Protein AF-A0A1L5YNG0-F1 (afdb_monomer_lite)

Sequence (359 aa):
FFWGGWVAGANRPGEIYSYTHNWPYDPDAGNLPTYATYIWSFLSILVLFAGTMLVLYVYGEMKSLPGEPFNGRDWSLTTVDLENKGDAYVRPTQRATYKFFAFAVILFLVQVLAGILGAEDFVGGGPGETILGAFGLVIPFSVVRSYHAIVQIYWFFMAWVGYTLFFLPRISKVPNGQRFLINLLFALCVLVGAGALFGIYAGHTGMLSDEMSYWFGSQGWEFLELGRFWHILMLSSFCLWVYIIFRAVKPWITSQNLWSVPAWLFYGSGIMVLFLFFGMFMTPSQNFAISDYWRWMNIHMWVEVTFEVFTTCIVGYMLVQMGLVNRAMAERVIFLAVMMFLVTALIGISHNFYWIAKP

Foldseek 3Di:
DVVVVCQLLDDDVPDPAGLQQLPDDDVVSVRDHDPCNVVCVVVVVVVVVVVVVVVVVVVVVVVVDDDDFWPPPVAFPDPVVCVVVPVPPQDLQLVLLVVLLVVLVVLVVLLVLLVVQLVQVVVVHDPSQVVCVVVVHDADSQLSQQSNQQSVVLSVVSVVLSVLRNCLVVQAPQDPCLSVLSVVLVVLSVVLNVQANVQQRCLVVVVDDPVCSQARHAPPDGNRGGRPVSLVSVLVSLVSSLVSLCVSCVVNDDPVCCLPLSNLLSVLSVVLSVQSCLQVVADPPDDQLSNLLSVLSNPLCNPQLRCQLNVLSVVLVVCVVSSGGDPVSSSVVSVVSNVVSVVCSVVVSCVSNSRSSDD

pLDDT: mean 87.68, std 10.64, range [48.03, 98.12]

Structure (mmCIF, N/CA/C/O backbone):
data_AF-A0A1L5YNG0-F1
#
_entry.id   AF-A0A1L5YNG0-F1
#
loop_
_atom_site.group_PDB
_atom_site.id
_atom_site.type_symbol
_atom_site.label_atom_id
_atom_site.label_alt_id
_atom_site.label_comp_id
_atom_site.label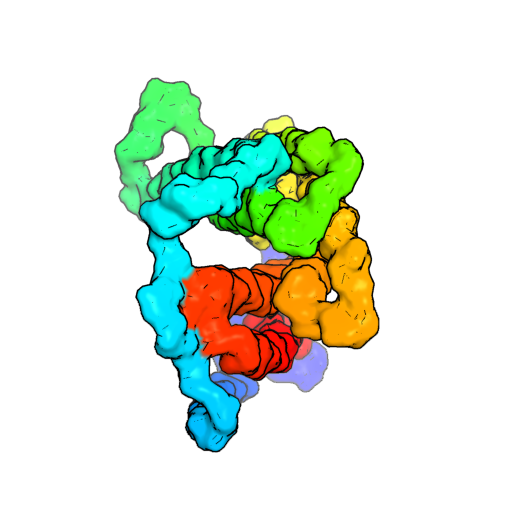_asym_id
_atom_site.label_entity_id
_atom_site.label_seq_id
_atom_site.pdbx_PDB_ins_code
_atom_site.Cartn_x
_atom_site.Cartn_y
_atom_site.Cartn_z
_atom_site.occupancy
_atom_site.B_iso_or_equiv
_atom_site.auth_seq_id
_atom_site.auth_comp_id
_atom_site.auth_asym_id
_atom_site.auth_atom_id
_atom_site.pdbx_PDB_model_num
ATOM 1 N N . PHE A 1 1 ? 13.609 4.604 -21.917 1.00 90.94 1 PHE A N 1
ATOM 2 C CA . PHE A 1 1 ? 14.453 3.390 -21.866 1.00 90.94 1 PHE A CA 1
ATOM 3 C C . PHE A 1 1 ? 15.948 3.685 -21.919 1.00 90.94 1 PHE A C 1
ATOM 5 O O . PHE A 1 1 ? 16.602 3.379 -20.936 1.00 90.94 1 PHE A O 1
ATOM 12 N N . PHE A 1 2 ? 16.485 4.330 -22.966 1.00 96.06 2 PHE A N 1
ATOM 13 C CA . PHE A 1 2 ? 17.928 4.641 -23.067 1.00 96.06 2 PHE A CA 1
ATOM 14 C C . PHE A 1 2 ? 18.525 5.279 -21.799 1.00 96.06 2 PHE A C 1
ATOM 16 O O . PHE A 1 2 ? 19.513 4.786 -21.268 1.00 96.06 2 PHE A O 1
ATOM 23 N N . TRP A 1 3 ? 17.873 6.318 -21.264 1.00 93.81 3 TRP A N 1
ATOM 24 C CA . TRP A 1 3 ? 18.300 6.971 -20.023 1.00 93.81 3 TRP A CA 1
ATOM 25 C C . TRP A 1 3 ? 18.426 5.999 -18.839 1.00 93.81 3 TRP A C 1
ATOM 27 O O . TRP A 1 3 ? 19.400 6.077 -18.104 1.00 93.81 3 TRP A O 1
ATOM 37 N N . GLY A 1 4 ? 17.498 5.048 -18.685 1.00 93.44 4 GLY A N 1
ATOM 38 C CA . GLY A 1 4 ? 17.558 4.050 -17.612 1.00 93.44 4 GLY A CA 1
ATOM 39 C C . GLY A 1 4 ? 18.761 3.113 -17.750 1.00 93.44 4 GLY A C 1
ATOM 40 O O . GLY A 1 4 ? 19.440 2.853 -16.764 1.00 93.44 4 GLY A O 1
ATOM 41 N N . GLY A 1 5 ? 19.077 2.684 -18.978 1.00 94.69 5 GLY A N 1
ATOM 42 C CA . GLY A 1 5 ? 20.288 1.902 -19.254 1.00 94.69 5 GLY A CA 1
ATOM 43 C C . GLY A 1 5 ? 21.571 2.688 -18.966 1.00 94.69 5 GLY A C 1
ATOM 44 O O . GLY A 1 5 ? 22.496 2.161 -18.359 1.00 94.69 5 GLY A O 1
ATOM 45 N N . TRP A 1 6 ? 21.602 3.978 -19.317 1.00 95.81 6 TRP A N 1
ATOM 46 C CA . TRP A 1 6 ? 22.726 4.855 -18.982 1.00 95.81 6 TRP A CA 1
ATOM 47 C C . TRP A 1 6 ? 22.909 5.014 -17.465 1.00 95.81 6 TRP A C 1
ATOM 49 O O . TRP A 1 6 ? 24.018 4.827 -16.976 1.00 95.81 6 TRP A O 1
ATOM 59 N N . VAL A 1 7 ? 21.840 5.300 -16.708 1.00 95.69 7 VAL A N 1
ATOM 60 C CA . VAL A 1 7 ? 21.901 5.417 -15.235 1.00 95.69 7 VAL A CA 1
ATOM 61 C C . VAL A 1 7 ? 22.408 4.114 -14.604 1.00 95.69 7 VAL A C 1
ATOM 63 O O . VAL A 1 7 ? 23.185 4.154 -13.652 1.00 95.69 7 VAL A O 1
ATOM 66 N N . ALA A 1 8 ? 22.006 2.966 -15.151 1.00 95.69 8 ALA A N 1
ATOM 67 C CA . ALA A 1 8 ? 22.386 1.653 -14.644 1.00 95.69 8 ALA A CA 1
ATOM 68 C C . ALA A 1 8 ? 23.861 1.274 -14.873 1.00 95.69 8 ALA A C 1
ATOM 70 O O . ALA A 1 8 ? 24.396 0.483 -14.097 1.00 95.69 8 ALA A O 1
ATOM 71 N N . GLY A 1 9 ? 24.512 1.821 -15.907 1.00 94.69 9 GLY A N 1
ATOM 72 C CA . GLY A 1 9 ? 25.907 1.507 -16.261 1.00 94.69 9 GLY A CA 1
ATOM 73 C C . GLY A 1 9 ? 26.915 2.639 -16.028 1.00 94.69 9 GLY A C 1
ATOM 74 O O . GLY A 1 9 ? 28.117 2.398 -15.996 1.00 94.69 9 GLY A O 1
ATOM 75 N N . ALA A 1 10 ? 26.469 3.887 -15.866 1.00 95.69 10 ALA A N 1
ATOM 76 C CA . ALA A 1 10 ? 27.364 5.022 -15.654 1.00 95.69 10 ALA A CA 1
ATOM 77 C C . ALA A 1 10 ? 27.768 5.150 -14.181 1.00 95.69 10 ALA A C 1
ATOM 79 O O . ALA A 1 10 ? 26.904 5.288 -13.310 1.00 95.69 10 ALA A O 1
ATOM 80 N N . ASN A 1 11 ? 29.077 5.178 -13.915 1.00 95.81 11 ASN A N 1
ATOM 81 C CA . ASN A 1 11 ? 29.615 5.403 -12.574 1.00 95.81 11 ASN A CA 1
ATOM 82 C C . ASN A 1 11 ? 29.165 6.745 -11.994 1.00 95.81 11 ASN A C 1
ATOM 84 O O . ASN A 1 11 ? 29.129 7.769 -12.689 1.00 95.81 11 ASN A O 1
ATOM 88 N N . ARG A 1 12 ? 28.870 6.751 -10.690 1.00 95.38 12 ARG A N 1
ATOM 89 C CA . ARG A 1 12 ? 28.678 8.004 -9.955 1.00 95.38 12 ARG A CA 1
ATOM 90 C C . ARG A 1 12 ? 29.987 8.807 -9.959 1.00 95.38 12 ARG A C 1
ATOM 92 O O . ARG A 1 12 ? 31.068 8.218 -9.907 1.00 95.38 12 ARG A O 1
ATOM 99 N N . PRO A 1 13 ? 29.928 10.150 -9.996 1.00 96.19 13 PRO A N 1
ATOM 100 C CA . PRO A 1 13 ? 31.132 10.972 -9.946 1.00 96.19 13 PRO A CA 1
ATOM 101 C C . PRO A 1 13 ? 31.959 10.679 -8.686 1.00 96.19 13 PRO A C 1
ATOM 103 O O . PRO A 1 13 ? 31.471 10.860 -7.576 1.00 96.19 13 PRO A O 1
ATOM 106 N N . GLY A 1 14 ? 33.209 10.246 -8.870 1.00 94.69 14 GLY A N 1
ATOM 107 C CA . GLY A 1 14 ? 34.128 9.915 -7.773 1.00 94.69 14 GLY A CA 1
ATOM 108 C C . GLY A 1 14 ? 34.010 8.490 -7.222 1.00 94.69 14 GLY A C 1
ATOM 109 O O . GLY A 1 14 ? 34.800 8.127 -6.358 1.00 94.69 14 GLY A O 1
ATOM 110 N N . GLU A 1 15 ? 33.088 7.679 -7.739 1.00 94.25 15 GLU A N 1
ATOM 111 C CA . GLU A 1 15 ? 32.847 6.312 -7.276 1.00 94.25 15 GLU A CA 1
ATOM 112 C C . GLU A 1 15 ? 33.199 5.273 -8.345 1.00 94.25 15 GLU A C 1
ATOM 114 O O . GLU A 1 15 ? 33.297 5.565 -9.539 1.00 94.25 15 GLU A O 1
ATOM 119 N N . ILE A 1 16 ? 33.351 4.024 -7.906 1.00 93.81 16 ILE A N 1
ATOM 120 C CA . ILE A 1 16 ? 33.646 2.866 -8.770 1.00 93.81 16 ILE A CA 1
ATOM 121 C C . ILE A 1 16 ? 32.404 2.019 -9.098 1.00 93.81 16 ILE A C 1
ATOM 123 O O . ILE A 1 16 ? 32.538 0.898 -9.581 1.00 93.81 16 ILE A O 1
ATOM 127 N N . TYR A 1 17 ? 31.210 2.525 -8.787 1.00 94.25 17 TYR A N 1
ATOM 128 C CA . TYR A 1 17 ? 29.931 1.855 -9.021 1.00 94.25 17 TYR A CA 1
ATOM 129 C C . TYR A 1 17 ? 28.920 2.802 -9.680 1.00 94.25 17 TYR A C 1
ATOM 131 O O . TYR A 1 17 ? 29.022 4.031 -9.563 1.00 94.25 17 TYR A O 1
ATOM 139 N N . SER A 1 18 ? 27.940 2.227 -10.380 1.00 96.12 18 SER A N 1
ATOM 140 C CA . SER A 1 18 ? 26.926 2.972 -11.126 1.00 96.12 18 SER A CA 1
ATOM 141 C C . SER A 1 18 ? 25.911 3.687 -10.230 1.00 96.12 18 SER A C 1
ATOM 143 O O . SER A 1 18 ? 25.827 3.434 -9.026 1.00 96.12 18 SER A O 1
ATOM 145 N N . TYR A 1 19 ? 25.088 4.577 -10.795 1.00 95.88 19 TYR A N 1
ATOM 146 C CA . TYR A 1 19 ? 24.037 5.246 -10.015 1.00 95.88 19 TYR A CA 1
ATOM 147 C C . TYR A 1 19 ? 23.103 4.253 -9.306 1.00 95.88 19 TYR A C 1
ATOM 149 O O . TYR A 1 19 ? 22.638 4.543 -8.207 1.00 95.88 19 TYR A O 1
ATOM 157 N N . THR A 1 20 ? 22.872 3.072 -9.871 1.00 95.62 20 THR A N 1
ATOM 158 C CA . THR A 1 20 ? 22.009 2.017 -9.311 1.00 95.62 20 THR A CA 1
ATOM 159 C C . THR A 1 20 ? 22.765 0.976 -8.479 1.00 95.62 20 THR A C 1
ATOM 161 O O . THR A 1 20 ? 22.222 -0.098 -8.232 1.00 95.62 20 THR A O 1
ATOM 164 N N . HIS A 1 21 ? 24.000 1.258 -8.049 1.00 95.25 21 HIS A N 1
ATOM 165 C CA . HIS A 1 21 ? 24.855 0.296 -7.338 1.00 95.25 21 HIS A CA 1
ATOM 166 C C . HIS A 1 21 ? 25.126 -0.980 -8.153 1.00 95.25 21 HIS A C 1
ATOM 168 O O . HIS A 1 21 ? 25.050 -2.089 -7.623 1.00 95.25 21 HIS A O 1
ATOM 174 N N . ASN A 1 22 ? 25.451 -0.812 -9.440 1.00 95.94 22 ASN A N 1
ATOM 175 C CA . ASN A 1 22 ? 25.740 -1.886 -10.400 1.00 95.94 22 ASN A CA 1
ATOM 176 C C . ASN A 1 22 ? 24.553 -2.831 -10.656 1.00 95.94 22 ASN A C 1
ATOM 178 O O . ASN A 1 22 ? 24.736 -4.024 -10.896 1.00 95.94 22 ASN A O 1
ATOM 182 N N . TRP A 1 23 ? 23.327 -2.310 -10.590 1.00 95.88 23 TRP A N 1
ATOM 183 C CA . TRP A 1 23 ? 22.118 -3.036 -10.980 1.00 95.88 23 TRP A CA 1
ATOM 184 C C . TRP A 1 23 ? 21.619 -2.567 -12.359 1.00 95.88 23 TRP A C 1
ATOM 186 O O . TRP A 1 23 ? 21.613 -1.358 -12.603 1.00 95.88 23 TRP A O 1
ATOM 196 N N . PRO A 1 24 ? 21.128 -3.452 -13.246 1.00 96.19 24 PRO A N 1
ATOM 197 C CA . PRO A 1 24 ? 20.980 -4.898 -13.079 1.00 96.19 24 PRO A CA 1
ATOM 198 C C . PRO A 1 24 ? 22.310 -5.636 -13.260 1.00 96.19 24 PRO A C 1
ATOM 200 O O . PRO A 1 24 ? 23.262 -5.069 -13.789 1.00 96.19 24 PRO A O 1
ATOM 203 N N . TYR A 1 25 ? 22.353 -6.900 -12.827 1.00 96.19 25 TYR A N 1
ATOM 204 C CA . TYR A 1 25 ? 23.496 -7.780 -13.072 1.00 96.19 25 TYR A CA 1
ATOM 205 C C . TYR A 1 25 ? 23.738 -7.925 -14.576 1.00 96.19 25 TYR A C 1
ATOM 207 O O . TYR A 1 25 ? 22.871 -8.423 -15.295 1.00 96.19 25 TYR A O 1
ATOM 215 N N . ASP A 1 26 ? 24.913 -7.489 -15.018 1.00 96.44 26 ASP A N 1
ATOM 216 C CA . ASP A 1 26 ? 25.344 -7.540 -16.412 1.00 96.44 26 ASP A CA 1
ATOM 217 C C . ASP A 1 26 ? 26.885 -7.502 -16.464 1.00 96.44 26 ASP A C 1
ATOM 219 O O . ASP A 1 26 ? 27.486 -6.426 -16.366 1.00 96.44 26 ASP A O 1
ATOM 223 N N . PRO A 1 27 ? 27.551 -8.665 -16.581 1.00 95.44 27 PRO A N 1
ATOM 224 C CA . PRO A 1 27 ? 29.006 -8.735 -16.671 1.00 95.44 27 PRO A CA 1
ATOM 225 C C . PRO A 1 27 ? 29.596 -7.972 -17.861 1.00 95.44 27 PRO A C 1
ATOM 227 O O . PRO A 1 27 ? 30.698 -7.439 -17.732 1.00 95.44 27 PRO A O 1
ATOM 230 N N . ASP A 1 28 ? 28.874 -7.880 -18.982 1.00 95.44 28 ASP A N 1
ATOM 231 C CA . ASP A 1 28 ? 29.353 -7.211 -20.196 1.00 95.44 28 ASP A CA 1
ATOM 232 C C . ASP A 1 28 ? 29.371 -5.685 -20.014 1.00 95.44 28 ASP A C 1
ATOM 234 O O . ASP A 1 28 ? 30.253 -4.999 -20.534 1.00 95.44 28 ASP A O 1
ATOM 238 N N . ALA A 1 29 ? 28.448 -5.154 -19.206 1.00 93.00 29 ALA A N 1
ATOM 239 C CA . ALA A 1 29 ? 28.439 -3.757 -18.770 1.00 93.00 29 ALA A CA 1
ATOM 240 C C . ALA A 1 29 ? 29.349 -3.477 -17.552 1.00 93.00 29 ALA A C 1
ATOM 242 O O . ALA A 1 29 ? 29.452 -2.331 -17.117 1.00 93.00 29 ALA A O 1
ATOM 243 N N . GLY A 1 30 ? 30.002 -4.500 -16.985 1.00 94.06 30 GLY A N 1
ATOM 244 C CA . GLY A 1 30 ? 30.802 -4.386 -15.758 1.00 94.06 30 GLY A CA 1
ATOM 245 C C . GLY A 1 30 ? 29.976 -4.329 -14.465 1.00 94.06 30 GLY A C 1
ATOM 246 O O . GLY A 1 30 ? 30.517 -4.052 -13.391 1.00 94.06 30 GLY A O 1
ATOM 247 N N . ASN A 1 31 ? 28.676 -4.618 -14.539 1.00 96.94 31 ASN A N 1
ATOM 248 C CA . ASN A 1 31 ? 27.766 -4.598 -13.404 1.00 96.94 31 ASN A CA 1
ATOM 249 C C . ASN A 1 31 ? 27.867 -5.890 -12.584 1.00 96.94 31 ASN A C 1
ATOM 251 O O . ASN A 1 31 ? 27.207 -6.897 -12.857 1.00 96.94 31 ASN A O 1
ATOM 255 N N . LEU A 1 32 ? 28.682 -5.832 -11.531 1.00 95.81 32 LEU A N 1
ATOM 256 C CA . LEU A 1 32 ? 28.816 -6.872 -10.510 1.00 95.81 32 LEU A CA 1
ATOM 257 C C . LEU A 1 32 ? 28.406 -6.337 -9.127 1.00 95.81 32 LEU A C 1
ATOM 259 O O . LEU A 1 32 ? 28.565 -5.137 -8.876 1.00 95.81 32 LEU A O 1
ATOM 263 N N . PRO A 1 33 ? 27.935 -7.203 -8.204 1.00 94.88 33 PRO A N 1
ATOM 264 C CA . PRO A 1 33 ? 27.569 -6.784 -6.854 1.00 94.88 33 PRO A CA 1
ATOM 265 C C . PRO A 1 33 ? 28.711 -6.042 -6.153 1.00 94.88 33 PRO A C 1
ATOM 267 O O . PRO A 1 33 ? 29.849 -6.516 -6.109 1.00 94.88 33 PRO A O 1
ATOM 270 N N . THR A 1 34 ? 28.396 -4.877 -5.588 1.00 94.19 34 THR A N 1
ATOM 271 C CA . THR A 1 34 ? 29.383 -4.044 -4.893 1.00 94.19 34 THR A CA 1
ATOM 272 C C . THR A 1 34 ? 29.839 -4.682 -3.577 1.00 94.19 34 THR A C 1
ATOM 274 O O . THR A 1 34 ? 29.140 -5.504 -2.979 1.00 94.19 34 THR A O 1
ATOM 277 N N . TYR A 1 35 ? 30.991 -4.248 -3.058 1.00 93.56 35 TYR A N 1
ATOM 278 C CA . TYR A 1 35 ? 31.471 -4.672 -1.738 1.00 93.56 35 TYR A CA 1
ATOM 279 C C . TYR A 1 35 ? 30.461 -4.371 -0.615 1.00 93.56 35 TYR A C 1
ATOM 281 O O . TYR A 1 35 ? 30.238 -5.202 0.267 1.00 93.56 35 TYR A O 1
ATOM 289 N N . ALA A 1 36 ? 29.798 -3.211 -0.682 1.00 93.12 36 ALA A N 1
ATOM 290 C CA . ALA A 1 36 ? 28.769 -2.818 0.276 1.00 93.12 36 ALA A CA 1
ATOM 291 C C . ALA A 1 36 ? 27.583 -3.797 0.274 1.00 93.12 36 ALA A C 1
ATOM 293 O O . ALA A 1 36 ? 27.092 -4.152 1.344 1.00 93.12 36 ALA A O 1
ATOM 294 N N . THR A 1 37 ? 27.168 -4.290 -0.899 1.00 93.38 37 THR A N 1
ATOM 295 C CA . THR A 1 37 ? 26.092 -5.285 -1.026 1.00 93.38 37 THR A CA 1
ATOM 296 C C . THR A 1 37 ? 26.405 -6.553 -0.228 1.00 93.38 37 THR A C 1
ATOM 298 O O . THR A 1 37 ? 25.549 -7.030 0.518 1.00 93.38 37 THR A O 1
ATOM 301 N N . TYR A 1 38 ? 27.634 -7.072 -0.314 1.00 94.44 38 TYR A N 1
ATOM 302 C CA . TYR A 1 38 ? 28.044 -8.257 0.448 1.00 94.44 38 TYR A CA 1
ATOM 303 C C . TYR A 1 38 ? 28.099 -7.999 1.957 1.00 94.44 38 TYR A C 1
ATOM 305 O O . TYR A 1 38 ? 27.530 -8.773 2.731 1.00 94.44 38 TYR A O 1
ATOM 313 N N . ILE A 1 39 ? 28.741 -6.904 2.383 1.00 96.81 39 ILE A N 1
ATOM 314 C CA . ILE A 1 39 ? 28.860 -6.566 3.809 1.00 96.81 39 ILE A CA 1
ATOM 315 C C . ILE A 1 39 ? 27.489 -6.384 4.452 1.00 96.81 39 ILE A C 1
ATOM 317 O O . ILE A 1 39 ? 27.222 -6.991 5.489 1.00 96.81 39 ILE A O 1
ATOM 321 N N . TRP A 1 40 ? 26.620 -5.561 3.860 1.00 95.56 40 TRP A N 1
ATOM 322 C CA . TRP A 1 40 ? 25.318 -5.263 4.453 1.00 95.56 40 TRP A CA 1
ATOM 323 C C . TRP A 1 40 ? 24.398 -6.479 4.454 1.00 95.56 40 TRP A C 1
ATOM 325 O O . TRP A 1 40 ? 23.647 -6.653 5.410 1.00 95.56 40 TRP A O 1
ATOM 335 N N . SER A 1 41 ? 24.520 -7.372 3.467 1.00 95.19 41 SER A N 1
ATOM 336 C CA . SER A 1 41 ? 23.815 -8.658 3.489 1.00 95.19 41 SER A CA 1
ATOM 337 C C . SER A 1 41 ? 24.222 -9.485 4.710 1.00 95.19 41 SER A C 1
ATOM 339 O O . SER A 1 41 ? 23.359 -9.903 5.480 1.00 95.19 41 SER A O 1
ATOM 341 N N . PHE A 1 42 ? 25.525 -9.650 4.959 1.00 96.06 42 PHE A N 1
ATOM 342 C CA . PHE A 1 42 ? 26.011 -10.406 6.117 1.00 96.06 42 PHE A CA 1
ATOM 343 C C . PHE A 1 42 ? 25.657 -9.734 7.453 1.00 96.06 42 PHE A C 1
ATOM 345 O O . PHE A 1 42 ? 25.144 -10.386 8.364 1.00 96.06 42 PHE A O 1
ATOM 352 N N . LEU A 1 43 ? 25.873 -8.420 7.565 1.00 96.50 43 LEU A N 1
ATOM 353 C CA . LEU A 1 43 ? 25.551 -7.661 8.776 1.00 96.50 43 LEU A CA 1
ATOM 354 C C . LEU A 1 43 ? 24.051 -7.671 9.084 1.00 96.50 43 LEU A C 1
ATOM 356 O O . LEU A 1 43 ? 23.685 -7.808 10.249 1.00 96.50 43 LEU A O 1
ATOM 360 N N . SER A 1 44 ? 23.182 -7.569 8.073 1.00 94.88 44 SER A N 1
ATOM 361 C CA . SER A 1 44 ? 21.726 -7.573 8.277 1.00 94.88 44 SER A CA 1
ATOM 362 C C . SER A 1 44 ? 21.237 -8.860 8.944 1.00 94.88 44 SER A C 1
ATOM 364 O O . SER A 1 44 ? 20.403 -8.802 9.846 1.00 94.88 44 SER A O 1
ATOM 366 N N . ILE A 1 45 ? 21.820 -10.009 8.587 1.00 95.94 45 ILE A N 1
ATOM 367 C CA . ILE A 1 45 ? 21.502 -11.310 9.186 1.00 95.94 45 ILE A CA 1
ATOM 368 C C . ILE A 1 45 ? 21.934 -11.348 10.658 1.00 95.94 45 ILE A C 1
ATOM 370 O O . ILE A 1 45 ? 21.179 -11.804 11.517 1.00 95.94 45 ILE A O 1
ATOM 374 N N . LEU A 1 46 ? 23.125 -10.833 10.981 1.00 96.19 46 LEU A N 1
ATOM 375 C CA . LEU A 1 46 ? 23.595 -10.763 12.369 1.00 96.19 46 LEU A CA 1
ATOM 376 C C . LEU A 1 46 ? 22.720 -9.840 13.223 1.00 96.19 46 LEU A C 1
ATOM 378 O O . LEU A 1 46 ? 22.362 -10.196 14.346 1.00 96.19 46 LEU A O 1
ATOM 382 N N . VAL A 1 47 ? 22.343 -8.680 12.680 1.00 94.12 47 VAL A N 1
ATOM 383 C CA . VAL A 1 47 ? 21.435 -7.735 13.344 1.00 94.12 47 VAL A CA 1
ATOM 384 C C . VAL A 1 47 ? 20.055 -8.360 13.546 1.00 94.12 47 VAL A C 1
ATOM 386 O O . VAL A 1 47 ? 19.484 -8.205 14.622 1.00 94.12 47 VAL A O 1
ATOM 389 N N . LEU A 1 48 ? 19.542 -9.122 12.574 1.00 93.56 48 LEU A N 1
ATOM 390 C CA . LEU A 1 48 ? 18.284 -9.861 12.709 1.00 93.56 48 LEU A CA 1
ATOM 391 C C . LEU A 1 48 ? 18.346 -10.875 13.859 1.00 93.56 48 LEU A C 1
ATOM 393 O O . LEU A 1 48 ? 17.431 -10.920 14.685 1.00 93.56 48 LEU A O 1
ATOM 397 N N . PHE A 1 49 ? 19.422 -11.664 13.951 1.00 95.88 49 PHE A N 1
ATOM 398 C CA . PHE A 1 49 ? 19.594 -12.619 15.048 1.00 95.88 49 PHE A CA 1
ATOM 399 C C . PHE A 1 49 ? 19.695 -11.919 16.402 1.00 95.88 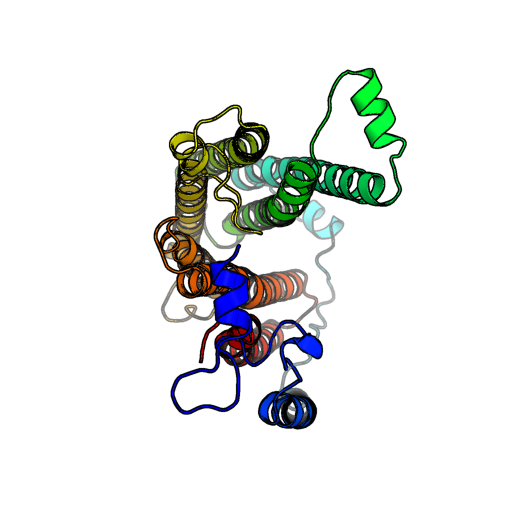49 PHE A C 1
ATOM 401 O O . PHE A 1 49 ? 18.972 -12.286 17.328 1.00 95.88 49 PHE A O 1
ATOM 408 N N . ALA A 1 50 ? 20.529 -10.883 16.514 1.00 95.38 50 ALA A N 1
ATOM 409 C CA . ALA A 1 50 ? 20.678 -10.115 17.747 1.00 95.38 50 ALA A CA 1
ATOM 410 C C . ALA A 1 50 ? 19.357 -9.449 18.171 1.00 95.38 50 ALA A C 1
ATOM 412 O O . ALA A 1 50 ? 18.969 -9.526 19.337 1.00 95.38 50 ALA A O 1
ATOM 413 N N . GLY A 1 51 ? 18.630 -8.856 17.220 1.00 92.19 51 GLY A N 1
ATOM 414 C CA . GLY A 1 51 ? 17.316 -8.260 17.448 1.00 92.19 51 GLY A CA 1
ATOM 415 C C . GLY A 1 51 ? 16.288 -9.291 17.911 1.00 92.19 51 GLY A C 1
ATOM 416 O O . GLY A 1 51 ? 15.593 -9.064 18.897 1.00 92.19 51 GLY A O 1
ATOM 417 N N . THR A 1 52 ? 16.247 -10.462 17.272 1.00 91.75 52 THR A N 1
ATOM 418 C CA . THR A 1 52 ? 15.355 -11.564 17.669 1.00 91.75 52 THR A CA 1
ATOM 419 C C . THR A 1 52 ? 15.668 -12.046 19.086 1.00 91.75 52 THR A C 1
ATOM 421 O O . THR A 1 52 ? 14.758 -12.192 19.900 1.00 91.75 52 THR A O 1
ATOM 424 N N . MET A 1 53 ? 16.948 -12.240 19.420 1.00 94.88 53 MET A N 1
ATOM 425 C CA . MET A 1 53 ? 17.373 -12.631 20.769 1.00 94.88 53 MET A CA 1
ATOM 426 C C . MET A 1 53 ? 16.966 -11.589 21.818 1.00 94.88 53 MET A C 1
ATOM 428 O O . MET A 1 53 ? 16.431 -11.956 22.863 1.00 94.88 53 MET A O 1
ATOM 432 N N . LEU A 1 54 ? 17.162 -10.297 21.530 1.00 90.88 54 LEU A N 1
ATOM 433 C CA . LEU A 1 54 ? 16.770 -9.205 22.423 1.00 90.88 54 LEU A CA 1
ATOM 434 C C . LEU A 1 54 ? 15.254 -9.174 22.653 1.00 90.88 54 LEU A C 1
ATOM 436 O O . LEU A 1 54 ? 14.806 -9.056 23.791 1.00 90.88 54 LEU A O 1
ATOM 440 N N . VAL A 1 55 ? 14.460 -9.313 21.590 1.00 88.00 55 VAL A N 1
ATOM 441 C CA . VAL A 1 55 ? 12.992 -9.332 21.678 1.00 88.00 55 VAL A CA 1
ATOM 442 C C . VAL A 1 55 ? 12.514 -10.523 22.504 1.00 88.00 55 VAL A C 1
ATOM 444 O O . VAL A 1 55 ? 11.662 -10.354 23.375 1.00 88.00 55 VAL A O 1
ATOM 447 N N . LEU A 1 56 ? 13.082 -11.712 22.283 1.00 88.06 56 LEU A N 1
ATOM 448 C CA . LEU A 1 56 ? 12.742 -12.908 23.057 1.00 88.06 56 LEU A CA 1
ATOM 449 C C . LEU A 1 56 ? 13.127 -12.772 24.534 1.00 88.06 56 LEU A C 1
ATOM 451 O O . LEU A 1 56 ? 12.358 -13.196 25.395 1.00 88.06 56 LEU A O 1
ATOM 455 N N . TYR A 1 57 ? 14.268 -12.146 24.835 1.00 89.12 57 TYR A N 1
ATOM 456 C CA . TYR A 1 57 ? 14.677 -11.834 26.204 1.00 89.12 57 TYR A CA 1
ATOM 457 C C . TYR A 1 57 ? 13.693 -10.868 26.883 1.00 89.12 57 TYR A C 1
ATOM 459 O O . TYR A 1 57 ? 13.161 -11.178 27.947 1.00 89.12 57 TYR A O 1
ATOM 467 N N . VAL A 1 58 ? 13.375 -9.739 26.235 1.00 84.69 58 VAL A N 1
ATOM 468 C CA . VAL A 1 58 ? 12.415 -8.744 26.750 1.00 84.69 58 VAL A CA 1
ATOM 469 C C . VAL A 1 58 ? 11.036 -9.371 26.965 1.00 84.69 58 VAL A C 1
ATOM 471 O O . VAL A 1 58 ? 10.413 -9.161 28.004 1.00 84.69 58 VAL A O 1
ATOM 474 N N . TYR A 1 59 ? 10.562 -10.176 26.014 1.00 80.00 59 TYR A N 1
ATOM 475 C CA . TYR A 1 59 ? 9.302 -10.902 26.147 1.00 80.00 59 TYR A CA 1
ATOM 476 C C . TYR A 1 59 ? 9.329 -11.919 27.303 1.00 80.00 59 TYR A C 1
ATOM 478 O O . TYR A 1 59 ? 8.338 -12.058 28.023 1.00 80.00 59 TYR A O 1
ATOM 486 N N . GLY A 1 60 ? 10.456 -12.608 27.506 1.00 82.69 60 GLY A N 1
ATOM 487 C CA . GLY A 1 60 ? 10.678 -13.505 28.641 1.00 82.69 60 GLY A CA 1
ATOM 488 C C . GLY A 1 60 ? 10.529 -12.790 29.983 1.00 82.69 60 GLY A C 1
ATOM 489 O O . GLY A 1 60 ? 9.757 -13.238 30.830 1.00 82.69 60 GLY A O 1
ATOM 490 N N . GLU A 1 61 ? 11.169 -11.632 30.138 1.00 81.88 61 GLU A N 1
ATOM 491 C CA . GLU A 1 61 ? 11.046 -10.793 31.336 1.00 81.88 61 GLU A CA 1
ATOM 492 C C . GLU A 1 61 ? 9.613 -10.280 31.535 1.00 81.88 61 GLU A C 1
ATOM 494 O O . GLU A 1 61 ? 9.108 -10.253 32.656 1.00 81.88 61 GLU A O 1
ATOM 499 N N . MET A 1 62 ? 8.890 -9.953 30.457 1.00 73.44 62 MET A N 1
ATOM 500 C CA . MET A 1 62 ? 7.489 -9.524 30.551 1.00 73.44 62 MET A CA 1
ATOM 501 C C . MET A 1 62 ? 6.547 -10.603 31.105 1.00 73.44 62 MET A C 1
ATOM 503 O O . MET A 1 62 ? 5.531 -10.247 31.702 1.00 73.44 62 MET A O 1
ATOM 507 N N . LYS A 1 63 ? 6.865 -11.900 30.970 1.00 67.62 63 LYS A N 1
ATOM 508 C CA . LYS A 1 63 ? 6.079 -12.983 31.596 1.00 67.62 63 LYS A CA 1
ATOM 509 C C . LYS A 1 63 ? 6.179 -12.994 33.121 1.00 67.62 63 LYS A C 1
ATOM 511 O O . LYS A 1 63 ? 5.299 -13.552 33.767 1.00 67.62 63 LYS A O 1
ATOM 516 N N . SER A 1 64 ? 7.224 -12.392 33.690 1.00 66.69 64 SER A N 1
ATOM 517 C CA . SER A 1 64 ? 7.377 -12.263 35.144 1.00 66.69 64 SER A CA 1
ATOM 518 C C . SER A 1 64 ? 6.504 -11.149 35.743 1.00 66.69 64 SER A C 1
ATOM 520 O O . SER A 1 64 ? 6.336 -11.076 36.960 1.00 66.69 64 SER A O 1
ATOM 522 N N . LEU A 1 65 ? 5.916 -10.287 34.901 1.00 65.25 65 LEU A N 1
ATOM 523 C CA . LEU A 1 65 ? 5.033 -9.212 35.341 1.00 65.25 65 LEU A CA 1
ATOM 524 C C . LEU A 1 65 ? 3.671 -9.771 35.795 1.00 65.25 65 LEU A C 1
ATOM 526 O O . LEU A 1 65 ? 3.127 -10.670 35.156 1.00 65.25 65 LEU A O 1
ATOM 530 N N . PRO A 1 66 ? 3.060 -9.205 36.851 1.00 58.97 66 PRO A N 1
ATOM 531 C CA . PRO A 1 66 ? 1.792 -9.696 37.384 1.00 58.97 66 PRO A CA 1
ATOM 532 C C . PRO A 1 66 ? 0.630 -9.558 36.383 1.00 58.97 66 PRO A C 1
ATOM 534 O O . PRO A 1 66 ? 0.466 -8.509 35.744 1.00 58.97 66 PRO A O 1
ATOM 537 N N . GLY A 1 67 ? -0.193 -10.614 36.310 1.00 61.91 67 GLY A N 1
ATOM 538 C CA . GLY A 1 67 ? -1.410 -10.734 35.496 1.00 61.91 67 GLY A CA 1
ATOM 539 C C . GLY A 1 67 ? -1.372 -11.953 34.567 1.00 61.91 67 GLY A C 1
ATOM 540 O O . GLY A 1 67 ? -0.560 -11.993 33.648 1.00 61.91 67 GLY A O 1
ATOM 541 N N . GLU A 1 68 ? -2.254 -12.938 34.777 1.00 62.66 68 GLU A N 1
ATOM 542 C CA . GLU A 1 68 ? -2.349 -14.083 33.861 1.00 62.66 68 GLU A CA 1
ATOM 543 C C . GLU A 1 68 ? -2.726 -13.617 32.437 1.00 62.66 68 GLU A C 1
ATOM 545 O O . GLU A 1 68 ? -3.555 -12.707 32.290 1.00 62.66 68 GLU A O 1
ATOM 550 N N . PRO A 1 69 ? -2.125 -14.200 31.374 1.00 61.88 69 PRO A N 1
ATOM 551 C CA . PRO A 1 69 ? -2.351 -13.747 29.997 1.00 61.88 69 PRO A CA 1
ATOM 552 C C . PRO A 1 69 ? -3.812 -13.897 29.566 1.00 61.88 69 PRO A C 1
ATOM 554 O O . PRO A 1 69 ? -4.364 -13.058 28.848 1.00 61.88 69 PRO A O 1
ATOM 557 N N . PHE A 1 70 ? -4.433 -14.972 30.037 1.00 65.81 70 PHE A N 1
ATOM 558 C CA . PHE A 1 70 ? -5.812 -15.327 29.770 1.00 65.81 70 PHE A CA 1
ATOM 559 C C . PHE A 1 70 ? -6.654 -14.915 30.970 1.00 65.81 70 PHE A C 1
ATOM 561 O O . PHE A 1 70 ? -6.244 -15.104 32.114 1.00 65.81 70 PHE A O 1
ATOM 568 N N . ASN A 1 71 ? -7.835 -14.339 30.733 1.00 60.62 71 ASN A N 1
ATOM 569 C CA . ASN A 1 71 ? -8.773 -14.209 31.840 1.00 60.62 71 ASN A CA 1
ATOM 570 C C . ASN A 1 71 ? -9.403 -15.584 32.057 1.00 60.62 71 ASN A C 1
ATOM 572 O O . ASN A 1 71 ? -10.054 -16.096 31.150 1.00 60.62 71 ASN A O 1
ATOM 576 N N . GLY A 1 72 ? -9.316 -16.130 33.266 1.00 50.12 72 GLY A N 1
ATOM 577 C CA . GLY A 1 72 ? -10.187 -17.220 33.715 1.00 50.12 72 GLY A CA 1
ATOM 578 C C . GLY A 1 72 ? -11.641 -16.766 33.905 1.00 50.12 72 GLY A C 1
ATOM 579 O O . GLY A 1 72 ? -12.258 -17.096 34.908 1.00 50.12 72 GLY A O 1
ATOM 580 N N . ARG A 1 73 ? -12.188 -15.926 33.012 1.00 52.75 73 ARG A N 1
ATOM 581 C CA . ARG A 1 73 ? -13.632 -15.671 33.011 1.00 52.75 73 ARG A CA 1
ATOM 582 C C . ARG A 1 73 ? -14.292 -16.942 32.493 1.00 52.75 73 ARG A C 1
ATOM 584 O O . ARG A 1 73 ? -14.008 -17.341 31.370 1.00 52.75 73 ARG A O 1
ATOM 591 N N . ASP A 1 74 ? -15.215 -17.504 33.268 1.00 53.75 74 ASP A N 1
ATOM 592 C CA . ASP A 1 74 ? -15.994 -18.710 32.926 1.00 53.75 74 ASP A CA 1
ATOM 593 C C . ASP A 1 74 ? -16.889 -18.564 31.679 1.00 53.75 74 ASP A C 1
ATOM 595 O O . ASP A 1 74 ? -17.712 -19.428 31.387 1.00 53.75 74 ASP A O 1
ATOM 599 N N . TRP A 1 75 ? -16.776 -17.461 30.938 1.00 53.62 75 TRP A N 1
ATOM 600 C CA . TRP A 1 75 ? -17.545 -17.219 29.733 1.00 53.62 75 TRP A CA 1
ATOM 601 C C . TRP A 1 75 ? -16.648 -16.642 28.637 1.00 53.62 75 TRP A C 1
ATOM 603 O O . TRP A 1 75 ? -16.007 -15.599 28.800 1.00 53.62 75 TRP A O 1
ATOM 613 N N . SER A 1 76 ? -16.624 -17.331 27.499 1.00 57.19 76 SER A N 1
ATOM 614 C CA . SER A 1 76 ? -16.223 -16.747 26.227 1.00 57.19 76 SER A CA 1
ATOM 615 C C . SER A 1 76 ? -17.460 -16.129 25.587 1.00 57.19 76 SER A C 1
ATOM 617 O O . SER A 1 76 ? -18.585 -16.586 25.786 1.00 57.19 76 SER A O 1
ATOM 619 N N . LEU A 1 77 ? -17.280 -15.038 24.855 1.00 55.03 77 LEU A N 1
ATOM 620 C CA . LEU A 1 77 ? -18.379 -14.351 24.186 1.00 55.03 77 LEU A CA 1
ATOM 621 C C . LEU A 1 77 ? -18.816 -15.183 22.964 1.00 55.03 77 LEU A C 1
ATOM 623 O O . LEU A 1 77 ? -18.379 -14.931 21.842 1.00 55.03 77 LEU A O 1
ATOM 627 N N . THR A 1 78 ? -19.611 -16.232 23.192 1.00 56.47 78 THR A N 1
ATOM 628 C CA . THR A 1 78 ? -20.137 -17.089 22.124 1.00 56.47 78 THR A CA 1
ATOM 629 C C . THR A 1 78 ? -21.283 -16.393 21.387 1.00 56.47 78 THR A C 1
ATOM 631 O O . THR A 1 78 ? -21.964 -15.521 21.934 1.00 56.47 78 THR A O 1
ATOM 634 N N . THR A 1 79 ? -21.526 -16.782 20.132 1.00 55.44 79 THR A N 1
ATOM 635 C CA . THR A 1 79 ? -22.654 -16.273 19.330 1.00 55.44 79 THR A CA 1
ATOM 636 C C . THR A 1 79 ? -23.990 -16.472 20.056 1.00 55.44 79 THR A C 1
ATOM 638 O O . THR A 1 79 ? -24.840 -15.588 20.044 1.00 55.44 79 THR A O 1
ATOM 641 N N . VAL A 1 80 ? -24.124 -17.592 20.773 1.00 53.47 80 VAL A N 1
ATOM 642 C CA . VAL A 1 80 ? -25.315 -17.963 21.546 1.00 53.47 80 VAL A CA 1
ATOM 643 C C . VAL A 1 80 ? -25.516 -17.038 22.753 1.00 53.47 80 VAL A C 1
ATOM 645 O O . VAL A 1 80 ? -26.632 -16.586 23.003 1.00 53.47 80 VAL A O 1
ATOM 648 N N . ASP A 1 81 ? -24.450 -16.688 23.477 1.00 53.88 81 ASP A N 1
ATOM 649 C CA . ASP A 1 81 ? -24.531 -15.773 24.627 1.00 53.88 81 ASP A CA 1
ATOM 650 C C . ASP A 1 81 ? -24.829 -14.323 24.218 1.00 53.88 81 ASP A C 1
ATOM 652 O O . ASP A 1 81 ? -25.511 -13.598 24.946 1.00 53.88 81 ASP A O 1
ATOM 656 N N . LEU A 1 82 ? -24.345 -13.903 23.045 1.00 55.12 82 LEU A N 1
ATOM 657 C CA . LEU A 1 82 ? -24.642 -12.600 22.442 1.00 55.12 82 LEU A CA 1
ATOM 658 C C . LEU A 1 82 ? -26.120 -12.464 22.054 1.00 55.12 82 LEU A C 1
ATOM 660 O O . LEU A 1 82 ? -26.733 -11.427 22.311 1.00 55.12 82 LEU A O 1
ATOM 664 N N . GLU A 1 83 ? -26.682 -13.497 21.424 1.00 54.09 83 GLU A N 1
ATOM 665 C CA . GLU A 1 83 ? -28.067 -13.513 20.944 1.00 54.09 83 GLU A CA 1
ATOM 666 C C . GLU A 1 83 ? -29.075 -13.652 22.096 1.00 54.09 83 GLU A C 1
ATOM 668 O O . GLU A 1 83 ? -30.096 -12.961 22.105 1.00 54.09 83 GLU A O 1
ATOM 673 N N . ASN A 1 84 ? -28.762 -14.461 23.115 1.00 51.66 84 ASN A N 1
ATOM 674 C CA . ASN A 1 84 ? -29.671 -14.743 24.232 1.00 51.66 84 ASN A CA 1
ATOM 675 C C . ASN A 1 84 ? -29.761 -13.624 25.283 1.00 51.66 84 ASN A C 1
ATOM 677 O O . ASN A 1 84 ? -30.783 -13.507 25.957 1.00 51.66 84 ASN A O 1
ATOM 681 N N . LYS A 1 85 ? -28.726 -12.786 25.446 1.00 52.69 85 LYS A N 1
ATOM 682 C CA . LYS A 1 85 ? -28.710 -11.719 26.472 1.00 52.69 85 LYS A CA 1
ATOM 683 C C . LYS A 1 85 ? -29.375 -10.407 26.044 1.00 52.69 85 LYS A C 1
ATOM 685 O O . LYS A 1 85 ? -29.417 -9.467 26.829 1.00 52.69 85 LYS A O 1
ATOM 690 N N . GLY A 1 86 ? -29.883 -10.301 24.813 1.00 48.03 86 GLY A N 1
ATOM 691 C CA . GLY A 1 86 ? -30.472 -9.052 24.300 1.00 48.03 86 GLY A CA 1
ATOM 692 C C . GLY A 1 86 ? -29.456 -7.924 24.039 1.00 48.03 86 GLY A C 1
ATOM 693 O O . GLY A 1 86 ? -29.834 -6.863 23.542 1.00 48.03 86 GLY A O 1
ATOM 694 N N . ASP A 1 87 ? -28.164 -8.165 24.288 1.00 52.81 87 ASP A N 1
ATOM 695 C CA . ASP A 1 87 ? -27.049 -7.248 24.003 1.00 52.81 87 ASP A CA 1
ATOM 696 C C . ASP A 1 87 ? -26.752 -7.115 22.491 1.00 52.81 87 ASP A C 1
ATOM 698 O O . ASP A 1 87 ? -26.043 -6.202 22.054 1.00 52.81 87 ASP A O 1
ATOM 702 N N . ALA A 1 88 ? -27.321 -7.996 21.660 1.00 59.75 88 ALA A N 1
ATOM 703 C CA . ALA A 1 88 ? -27.129 -8.060 20.211 1.00 59.75 88 ALA A CA 1
ATOM 704 C C . ALA A 1 88 ? -28.135 -7.230 19.386 1.00 59.75 88 ALA A C 1
ATOM 706 O O . ALA A 1 88 ? -28.459 -7.593 18.252 1.00 59.75 88 ALA A O 1
ATOM 707 N N . TYR A 1 89 ? -28.623 -6.087 19.884 1.00 71.75 89 TYR A N 1
ATOM 708 C CA . TYR A 1 89 ? -29.364 -5.172 19.008 1.00 71.75 89 TYR A CA 1
ATOM 709 C C . TYR A 1 89 ? -28.431 -4.604 17.927 1.00 71.75 89 TYR A C 1
ATOM 711 O O . TYR A 1 89 ? -27.670 -3.659 18.160 1.00 71.75 89 TYR A O 1
ATOM 719 N N . VAL A 1 90 ? -28.510 -5.168 16.718 1.00 78.75 90 VAL A N 1
ATOM 720 C CA . VAL A 1 90 ? -27.783 -4.669 15.547 1.00 78.75 90 VAL A CA 1
ATOM 721 C C . VAL A 1 90 ? -28.356 -3.313 15.162 1.00 78.75 90 VAL A C 1
ATOM 723 O O . VAL A 1 90 ? -29.443 -3.197 14.588 1.00 78.75 90 VAL A O 1
ATOM 726 N N . ARG A 1 91 ? -27.602 -2.257 15.459 1.00 84.00 91 ARG A N 1
ATOM 727 C CA . ARG A 1 91 ? -28.046 -0.888 15.193 1.00 84.00 91 ARG A CA 1
ATOM 728 C C . ARG A 1 91 ? -28.128 -0.633 13.680 1.00 84.00 91 ARG A C 1
ATOM 730 O O . ARG A 1 91 ? -27.328 -1.183 12.919 1.00 84.00 91 ARG A O 1
ATOM 737 N N . PRO A 1 92 ? -28.997 0.284 13.215 1.00 86.88 92 PRO A N 1
ATOM 738 C CA . PRO A 1 92 ? -29.092 0.624 11.792 1.00 86.88 92 PRO A CA 1
ATOM 739 C C . PRO A 1 92 ? -27.765 1.070 11.157 1.00 86.88 92 PRO A C 1
ATOM 741 O O . PRO A 1 92 ? -27.545 0.839 9.972 1.00 86.88 92 PRO A O 1
ATOM 744 N N . THR A 1 93 ? -26.871 1.694 11.933 1.00 88.50 93 THR A N 1
ATOM 745 C CA . THR A 1 93 ? -25.518 2.062 11.486 1.00 88.50 93 THR A CA 1
ATOM 746 C C . THR A 1 93 ? -24.603 0.859 11.291 1.00 88.50 93 THR A C 1
ATOM 748 O O . THR A 1 93 ? -23.810 0.876 10.361 1.00 88.50 93 THR A O 1
ATOM 751 N N . GLN A 1 94 ? -24.741 -0.190 12.106 1.00 90.19 94 GLN A N 1
ATOM 752 C CA . GLN A 1 94 ? -23.998 -1.445 11.959 1.00 90.19 94 GLN A CA 1
ATOM 753 C C . GLN A 1 94 ? -24.506 -2.240 10.758 1.00 90.19 94 GLN A C 1
ATOM 755 O O . GLN A 1 94 ? -23.721 -2.676 9.931 1.00 90.19 94 GLN A O 1
ATOM 760 N N . ARG A 1 95 ? -25.829 -2.345 10.585 1.00 90.06 95 ARG A N 1
ATOM 761 C CA . ARG A 1 95 ? -26.410 -2.990 9.394 1.00 90.06 95 ARG A CA 1
ATOM 762 C C . ARG A 1 95 ? -25.992 -2.282 8.097 1.00 90.06 95 ARG A C 1
ATOM 764 O O . ARG A 1 95 ? -25.804 -2.931 7.074 1.00 90.06 95 ARG A O 1
ATOM 771 N N . ALA A 1 96 ? -25.807 -0.960 8.133 1.00 93.19 96 ALA A N 1
ATOM 772 C CA . ALA A 1 96 ? -25.328 -0.194 6.984 1.00 93.19 96 ALA A CA 1
ATOM 773 C C . ALA A 1 96 ? -23.884 -0.529 6.569 1.00 93.19 96 ALA A C 1
ATOM 775 O O . ALA A 1 96 ? -23.495 -0.140 5.470 1.00 93.19 96 ALA A O 1
ATOM 776 N N . THR A 1 97 ? -23.097 -1.240 7.387 1.00 95.25 97 THR A N 1
ATOM 777 C CA . THR A 1 97 ? -21.737 -1.652 7.010 1.00 95.25 97 THR A CA 1
ATOM 778 C C . THR A 1 97 ? -21.696 -2.975 6.246 1.00 95.25 97 THR A C 1
ATOM 780 O O . THR A 1 97 ? -20.713 -3.240 5.564 1.00 95.25 97 THR A O 1
ATOM 783 N N . TYR A 1 98 ? -22.771 -3.773 6.255 1.00 95.12 98 TYR A N 1
ATOM 784 C CA . TYR A 1 98 ? -22.819 -5.080 5.575 1.00 95.12 98 TYR A CA 1
ATOM 785 C C . TYR A 1 98 ? -22.527 -4.997 4.078 1.00 95.12 98 TYR A C 1
ATOM 787 O O . TYR A 1 98 ? -21.851 -5.856 3.521 1.00 95.12 98 TYR A O 1
ATOM 795 N N . LYS A 1 99 ? -22.963 -3.913 3.439 1.00 97.12 99 LYS A N 1
ATOM 796 C CA . LYS A 1 99 ? -22.665 -3.639 2.031 1.00 97.12 99 LYS A CA 1
ATOM 797 C C . LYS A 1 99 ? -21.172 -3.458 1.740 1.00 97.12 99 LYS A C 1
ATOM 799 O O . LYS A 1 99 ? -20.758 -3.795 0.641 1.00 97.12 99 LYS A O 1
ATOM 804 N N . PHE A 1 100 ? -20.366 -2.981 2.695 1.00 97.50 100 PHE A N 1
ATOM 805 C CA . PHE A 1 100 ? -18.911 -2.900 2.519 1.00 97.50 100 PHE A CA 1
ATOM 806 C C . PHE A 1 100 ? -18.298 -4.298 2.447 1.00 97.50 100 PHE A C 1
ATOM 808 O O . PHE A 1 100 ? -17.488 -4.554 1.566 1.00 97.50 100 PHE A O 1
ATOM 815 N N . PHE A 1 101 ? -18.736 -5.219 3.311 1.00 97.12 101 PHE A N 1
ATOM 816 C CA . PHE A 1 101 ? -18.284 -6.611 3.272 1.00 97.12 101 PHE A CA 1
ATOM 817 C C . PHE A 1 101 ? -18.757 -7.333 2.007 1.00 97.12 101 PHE A C 1
ATOM 819 O O . PHE A 1 101 ? -17.965 -8.007 1.362 1.00 97.12 101 PHE A O 1
ATOM 826 N N . ALA A 1 102 ? -20.018 -7.145 1.605 1.00 97.19 102 ALA A N 1
ATOM 827 C CA . ALA A 1 102 ? -20.523 -7.707 0.352 1.00 97.19 102 ALA A CA 1
ATOM 828 C C . ALA A 1 102 ? -19.733 -7.187 -0.862 1.00 97.19 102 ALA A C 1
ATOM 830 O O . ALA A 1 102 ? -19.348 -7.961 -1.734 1.00 97.19 102 ALA A O 1
ATOM 831 N N . PHE A 1 103 ? -19.434 -5.886 -0.891 1.00 97.38 103 PHE A N 1
ATOM 832 C CA . PHE A 1 103 ? -18.613 -5.286 -1.938 1.00 97.38 103 PHE A CA 1
ATOM 833 C C . PHE A 1 103 ? -17.170 -5.806 -1.916 1.00 97.38 103 PHE A C 1
ATOM 835 O O . PHE A 1 103 ? -16.626 -6.116 -2.971 1.00 97.38 103 PHE A O 1
ATOM 842 N N . ALA A 1 104 ? -16.578 -5.987 -0.731 1.00 97.62 104 ALA A N 1
ATOM 843 C CA . ALA A 1 104 ? -15.262 -6.601 -0.578 1.00 97.62 104 ALA A CA 1
ATOM 844 C C . ALA A 1 104 ? -15.221 -8.021 -1.164 1.00 97.62 104 ALA A C 1
ATOM 846 O O . ALA A 1 104 ? -14.288 -8.349 -1.884 1.00 97.62 104 ALA A O 1
ATOM 847 N N . VAL A 1 105 ? -16.250 -8.844 -0.932 1.00 97.69 105 VAL A N 1
ATOM 848 C CA . VAL A 1 105 ? -16.331 -10.197 -1.515 1.00 97.69 105 VAL A CA 1
ATOM 849 C C . VAL A 1 105 ? -16.387 -10.146 -3.043 1.00 97.69 105 VAL A C 1
ATOM 851 O O . VAL A 1 105 ? -15.679 -10.901 -3.701 1.00 97.69 105 VAL A O 1
ATOM 854 N N . ILE A 1 106 ? -17.180 -9.238 -3.621 1.00 97.00 106 ILE A N 1
ATOM 855 C CA . ILE A 1 106 ? -17.247 -9.067 -5.083 1.00 97.00 106 ILE A CA 1
ATOM 856 C C . ILE A 1 106 ? -15.869 -8.697 -5.642 1.00 97.00 106 ILE A C 1
ATOM 858 O O . ILE A 1 106 ? -15.401 -9.314 -6.594 1.00 97.00 106 ILE A O 1
ATOM 862 N N . LEU A 1 107 ? -15.206 -7.711 -5.038 1.00 97.31 107 LEU A N 1
ATOM 863 C CA . LEU A 1 107 ? -13.881 -7.269 -5.466 1.00 97.31 107 LEU A CA 1
ATOM 864 C C . LEU A 1 107 ? -12.816 -8.359 -5.279 1.00 97.31 107 LEU A C 1
ATOM 866 O O . LEU A 1 107 ? -11.957 -8.521 -6.138 1.00 97.31 107 LEU A O 1
ATOM 870 N N . PHE A 1 108 ? -12.890 -9.143 -4.204 1.00 97.62 108 PHE A N 1
ATOM 871 C CA . PHE A 1 108 ? -12.018 -10.297 -3.997 1.00 97.62 108 PHE A CA 1
ATOM 872 C C . PHE A 1 108 ? -12.162 -11.317 -5.134 1.00 97.62 108 PHE A C 1
ATOM 874 O O . PHE A 1 108 ? -11.163 -11.752 -5.698 1.00 97.62 108 PHE A O 1
ATOM 881 N N . LEU A 1 109 ? -13.394 -11.631 -5.547 1.00 97.06 109 LEU A N 1
ATOM 882 C CA . LEU A 1 109 ? -13.626 -12.509 -6.698 1.00 97.06 109 LEU A CA 1
ATOM 883 C C . LEU A 1 109 ? -13.046 -11.919 -7.990 1.00 97.06 109 LEU A C 1
ATOM 885 O O . LEU A 1 109 ? -12.402 -12.640 -8.746 1.00 97.06 109 LEU A O 1
ATOM 889 N N . VAL A 1 110 ? -13.213 -10.613 -8.225 1.00 95.94 110 VAL A N 1
ATOM 890 C CA . VAL A 1 110 ? -12.599 -9.923 -9.376 1.00 95.94 110 VAL A CA 1
ATOM 891 C C . VAL A 1 110 ? -11.071 -10.039 -9.343 1.00 95.94 110 VAL A C 1
ATOM 893 O O . VAL A 1 110 ? -10.464 -10.320 -10.373 1.00 95.94 110 VAL A O 1
ATOM 896 N N . GLN A 1 111 ? -10.444 -9.876 -8.176 1.00 97.00 111 GLN A N 1
ATOM 897 C CA . GLN A 1 111 ? -8.994 -10.001 -8.014 1.00 97.00 111 GLN A CA 1
ATOM 898 C C . GLN A 1 111 ? -8.493 -11.422 -8.296 1.00 97.00 111 GLN A C 1
ATOM 900 O O . GLN A 1 111 ? -7.481 -11.580 -8.983 1.00 97.00 111 GLN A O 1
ATOM 905 N N . VAL A 1 112 ? -9.202 -12.446 -7.813 1.00 96.75 112 VAL A N 1
ATOM 906 C CA . VAL A 1 112 ? -8.865 -13.853 -8.079 1.00 96.75 112 VAL A CA 1
ATOM 907 C C . VAL A 1 112 ? -8.996 -14.163 -9.568 1.00 96.75 112 VAL A C 1
ATOM 909 O O . VAL A 1 112 ? -8.081 -14.742 -10.146 1.00 96.75 112 VAL A O 1
ATOM 912 N N . LEU A 1 113 ? -10.084 -13.727 -10.212 1.00 94.94 113 LEU A N 1
ATOM 913 C CA . LEU A 1 113 ? -10.283 -13.910 -11.653 1.00 94.94 113 LEU A CA 1
ATOM 914 C C . LEU A 1 113 ? -9.199 -13.202 -12.475 1.00 94.94 113 LEU A C 1
ATOM 916 O O . LEU A 1 113 ? -8.660 -13.797 -13.402 1.00 94.94 113 LEU A O 1
ATOM 920 N N . ALA A 1 114 ? -8.827 -11.972 -12.108 1.00 95.06 114 ALA A N 1
ATOM 921 C CA . ALA A 1 114 ? -7.699 -11.281 -12.727 1.00 95.06 114 ALA A CA 1
ATOM 922 C C . ALA A 1 114 ? -6.379 -12.048 -12.516 1.00 95.06 114 ALA A C 1
ATOM 924 O O . ALA A 1 114 ? -5.582 -12.164 -13.437 1.00 95.06 114 ALA A O 1
ATOM 925 N N . GLY A 1 115 ? -6.161 -12.641 -11.340 1.00 95.62 115 GLY A N 1
ATOM 926 C CA . GLY A 1 115 ? -4.985 -13.481 -11.090 1.00 95.62 115 GLY A CA 1
ATOM 927 C C . GLY A 1 115 ? -4.937 -14.722 -11.984 1.00 95.62 115 GLY A C 1
ATOM 928 O O . GLY A 1 115 ? -3.884 -15.038 -12.530 1.00 95.62 115 GLY A O 1
ATOM 929 N N . ILE A 1 116 ? -6.080 -15.390 -12.175 1.00 94.75 116 ILE A N 1
ATOM 930 C CA . ILE A 1 116 ? -6.203 -16.551 -13.069 1.00 94.75 116 ILE A CA 1
ATOM 931 C C . ILE A 1 116 ? -5.881 -16.147 -14.510 1.00 94.75 116 ILE A C 1
ATOM 933 O O . ILE A 1 116 ? -5.011 -16.758 -15.118 1.00 94.75 116 ILE A O 1
ATOM 937 N N . LEU A 1 117 ? -6.512 -15.088 -15.027 1.00 94.25 117 LEU A N 1
ATOM 938 C CA . LEU A 1 117 ? -6.256 -14.597 -16.387 1.00 94.25 117 LEU A CA 1
ATOM 939 C C . LEU A 1 117 ? -4.791 -14.188 -16.584 1.00 94.25 117 LEU A C 1
ATOM 941 O O . LEU A 1 117 ? -4.200 -14.480 -17.613 1.00 94.25 117 LEU A O 1
ATOM 945 N N . GLY A 1 118 ? -4.179 -13.550 -15.582 1.00 94.00 118 GLY A N 1
ATOM 946 C CA . GLY A 1 118 ? -2.770 -13.168 -15.652 1.00 94.00 118 GLY A CA 1
ATOM 947 C C . GLY A 1 118 ? -1.838 -14.380 -15.677 1.00 94.00 118 GLY A C 1
ATOM 948 O O . GLY A 1 118 ? -0.799 -14.332 -16.324 1.00 94.00 118 GLY A O 1
ATOM 949 N N . ALA A 1 119 ? -2.198 -15.466 -14.989 1.00 94.25 119 ALA A N 1
ATOM 950 C CA . ALA A 1 119 ? -1.442 -16.714 -15.012 1.00 94.25 119 ALA A CA 1
ATOM 951 C C . ALA A 1 119 ? -1.612 -17.488 -16.332 1.00 94.25 119 ALA A C 1
ATOM 953 O O . ALA A 1 119 ? -0.654 -18.111 -16.787 1.00 94.25 119 ALA A O 1
ATOM 954 N N . GLU A 1 120 ? -2.801 -17.447 -16.940 1.00 94.25 120 GLU A N 1
ATOM 955 C CA . GLU A 1 120 ? -3.086 -18.074 -18.239 1.00 94.25 120 GLU A CA 1
ATOM 956 C C . GLU A 1 120 ? -2.218 -17.485 -19.364 1.00 94.25 120 GLU A C 1
ATOM 958 O O . GLU A 1 120 ? -1.633 -18.248 -20.138 1.00 94.25 120 GLU A O 1
ATOM 963 N N . ASP A 1 121 ? -2.024 -16.163 -19.380 1.00 90.75 121 ASP A N 1
ATOM 964 C CA . ASP A 1 121 ? -1.188 -15.474 -20.376 1.00 90.75 121 ASP A CA 1
ATOM 965 C C . ASP A 1 121 ? 0.268 -15.993 -20.368 1.00 90.75 121 ASP A C 1
ATOM 967 O O . ASP A 1 121 ? 0.887 -16.183 -21.416 1.00 90.75 121 ASP A O 1
ATOM 971 N N . PHE A 1 122 ? 0.806 -16.354 -19.192 1.00 90.69 122 PHE A N 1
ATOM 972 C CA . PHE A 1 122 ? 2.156 -16.927 -19.070 1.00 90.69 122 PHE A CA 1
ATOM 973 C C . PHE A 1 122 ? 2.292 -18.354 -19.614 1.00 90.69 122 PHE A C 1
ATOM 975 O O . PHE A 1 122 ? 3.404 -18.771 -19.947 1.00 90.69 122 PHE A O 1
ATOM 982 N N . VAL A 1 123 ? 1.201 -19.121 -19.680 1.00 92.00 123 VAL A N 1
ATOM 983 C CA . VAL A 1 123 ? 1.214 -20.516 -20.157 1.00 92.00 123 VAL A CA 1
ATOM 984 C C . VAL A 1 123 ? 0.698 -20.665 -21.591 1.00 92.00 123 VAL A C 1
ATOM 986 O O . VAL A 1 123 ? 0.608 -21.785 -22.091 1.00 92.00 123 VAL A O 1
ATOM 989 N N . GLY A 1 124 ? 0.421 -19.551 -22.278 1.00 85.88 124 GLY A N 1
ATOM 990 C CA . GLY A 1 124 ? -0.068 -19.539 -23.660 1.00 85.88 124 GLY A CA 1
ATOM 991 C C . GLY A 1 124 ? -1.586 -19.699 -23.787 1.00 85.88 124 GLY A C 1
ATOM 992 O O . GLY A 1 124 ? -2.062 -20.147 -24.832 1.00 85.88 124 GLY A O 1
ATOM 993 N N . GLY A 1 125 ? -2.323 -19.350 -22.731 1.00 85.75 125 GLY A N 1
ATOM 994 C CA . GLY A 1 125 ? -3.779 -19.289 -22.681 1.00 85.75 125 GLY A CA 1
ATOM 995 C C . GLY A 1 125 ? -4.426 -20.335 -21.775 1.00 85.75 125 GLY A C 1
ATOM 996 O O . GLY A 1 125 ? -3.795 -21.279 -21.294 1.00 85.75 125 GLY A O 1
ATOM 997 N N . GLY A 1 126 ? -5.727 -20.172 -21.533 1.00 89.19 126 GLY A N 1
ATOM 998 C CA . GLY A 1 126 ? -6.493 -21.078 -20.683 1.00 89.19 126 GLY A CA 1
ATOM 999 C C . GLY A 1 126 ? -8.011 -20.930 -20.808 1.00 89.19 126 GLY A C 1
ATOM 1000 O O . GLY A 1 126 ? -8.516 -20.263 -21.722 1.00 89.19 126 GLY A O 1
ATOM 1001 N N . PRO A 1 127 ? -8.775 -21.617 -19.939 1.00 90.12 127 PRO A N 1
ATOM 1002 C CA . PRO A 1 127 ? -10.232 -21.577 -19.964 1.00 90.12 127 PRO A CA 1
ATOM 1003 C C . PRO A 1 127 ? -10.803 -20.163 -19.818 1.00 90.12 127 PRO A C 1
ATOM 1005 O O . PRO A 1 127 ? -11.788 -19.848 -20.486 1.00 90.12 127 PRO A O 1
ATOM 1008 N N . GLY A 1 128 ? -10.202 -19.312 -18.981 1.00 87.69 128 GLY A N 1
ATOM 1009 C CA . GLY A 1 128 ? -10.643 -17.933 -18.779 1.00 87.69 128 GLY A CA 1
ATOM 1010 C C . GLY A 1 128 ? -10.525 -17.098 -20.052 1.00 87.69 128 GLY A C 1
ATOM 1011 O O . GLY A 1 128 ? -11.513 -16.506 -20.494 1.00 87.69 128 GLY A O 1
ATOM 1012 N N . GLU A 1 129 ? -9.355 -17.113 -20.686 1.00 86.31 129 GLU A N 1
ATOM 1013 C CA . GLU A 1 129 ? -9.123 -16.447 -21.972 1.00 86.31 129 GLU A CA 1
ATOM 1014 C C . GLU A 1 129 ? -10.002 -17.006 -23.093 1.00 86.31 129 GLU A C 1
ATOM 1016 O O . GLU A 1 129 ? -10.549 -16.241 -23.884 1.00 86.31 129 GLU A O 1
ATOM 1021 N N . THR A 1 130 ? -10.213 -18.325 -23.134 1.00 87.69 130 THR A N 1
ATOM 1022 C CA . THR A 1 130 ? -11.091 -18.963 -24.132 1.00 87.69 130 THR A CA 1
ATOM 1023 C C . THR A 1 130 ? -12.537 -18.488 -23.987 1.00 87.69 130 THR A C 1
ATOM 1025 O O . THR A 1 130 ? -13.195 -18.173 -24.980 1.00 87.69 130 THR A O 1
ATOM 1028 N N . ILE A 1 131 ? -13.037 -18.402 -22.749 1.00 89.31 131 ILE A N 1
ATOM 1029 C CA . ILE A 1 131 ? -14.383 -17.898 -22.457 1.00 89.31 131 ILE A CA 1
ATOM 1030 C C . ILE A 1 131 ? -14.494 -16.428 -22.865 1.00 89.31 131 ILE A C 1
ATOM 1032 O O . ILE A 1 131 ? -15.442 -16.066 -23.558 1.00 89.31 131 ILE A O 1
ATOM 1036 N N . LEU A 1 132 ? -13.532 -15.582 -22.483 1.00 88.69 132 LEU A N 1
ATOM 1037 C CA . LEU A 1 132 ? -13.532 -14.165 -22.864 1.00 88.69 132 LEU A CA 1
ATOM 1038 C C . LEU A 1 132 ? -13.471 -13.983 -24.387 1.00 88.69 132 LEU A C 1
ATOM 1040 O O . LEU A 1 132 ? -14.251 -13.207 -24.945 1.00 88.69 132 LEU A O 1
ATOM 1044 N N . GLY A 1 133 ? -12.626 -14.761 -25.065 1.00 86.50 133 GLY A N 1
ATOM 1045 C CA . GLY A 1 133 ? -12.507 -14.780 -26.519 1.00 86.50 133 GLY A CA 1
ATOM 1046 C C . GLY A 1 133 ? -13.800 -15.197 -27.221 1.00 86.50 133 GLY A C 1
ATOM 1047 O O . GLY A 1 133 ? -14.163 -14.594 -28.230 1.00 86.50 133 GLY A O 1
ATOM 1048 N N . ALA A 1 134 ? -14.560 -16.144 -26.659 1.00 89.06 134 ALA A N 1
ATOM 1049 C CA . ALA A 1 134 ? -15.878 -16.524 -27.181 1.00 89.06 134 ALA A CA 1
ATOM 1050 C C . ALA A 1 134 ? -16.899 -15.368 -27.136 1.00 89.06 134 ALA A C 1
ATOM 1052 O O . ALA A 1 134 ? -17.809 -15.318 -27.963 1.00 89.06 134 ALA A O 1
ATOM 1053 N N . PHE A 1 135 ? -16.727 -14.415 -26.214 1.00 87.88 135 PHE A N 1
ATOM 1054 C CA . PHE A 1 135 ? -17.503 -13.172 -26.147 1.00 87.88 135 PHE A CA 1
ATOM 1055 C C . PHE A 1 135 ? -16.871 -12.004 -26.926 1.00 87.88 135 PHE A C 1
ATOM 1057 O O . PHE A 1 135 ? -17.402 -10.894 -26.894 1.00 87.88 135 PHE A O 1
ATOM 1064 N N . GLY A 1 136 ? -15.749 -12.221 -27.621 1.00 85.69 136 GLY A N 1
ATOM 1065 C CA . GLY A 1 136 ? -15.012 -11.175 -28.336 1.00 85.69 136 GLY A CA 1
ATOM 1066 C C . GLY A 1 136 ? -14.297 -10.175 -27.419 1.00 85.69 136 GLY A C 1
ATOM 1067 O O . GLY A 1 136 ? -13.955 -9.079 -27.860 1.00 85.69 136 GLY A O 1
ATOM 1068 N N . LEU A 1 137 ? -14.088 -10.524 -26.146 1.00 86.25 137 LEU A N 1
ATOM 1069 C CA . LEU A 1 137 ? -13.396 -9.689 -25.169 1.00 86.25 137 LEU A CA 1
ATOM 1070 C C . LEU A 1 137 ? -11.923 -10.093 -25.097 1.00 86.25 137 LEU A C 1
ATOM 1072 O O . LEU A 1 137 ? -11.600 -11.233 -24.780 1.00 86.25 137 LEU A O 1
ATOM 1076 N N . VAL A 1 138 ? -11.031 -9.135 -25.340 1.00 83.81 138 VAL A N 1
ATOM 1077 C CA . VAL A 1 138 ? -9.585 -9.303 -25.152 1.00 83.81 138 VAL A CA 1
ATOM 1078 C C . VAL A 1 138 ? -9.128 -8.294 -24.109 1.00 83.81 138 VAL A C 1
ATOM 1080 O O . VAL A 1 138 ? -9.314 -7.086 -24.278 1.00 83.81 138 VAL A O 1
ATOM 1083 N N . ILE A 1 139 ? -8.562 -8.791 -23.010 1.00 90.69 139 ILE A N 1
ATOM 1084 C CA . ILE A 1 139 ? -8.053 -7.962 -21.917 1.00 90.69 139 ILE A CA 1
ATOM 1085 C C . ILE A 1 139 ? -6.527 -8.109 -21.895 1.00 90.69 139 ILE A C 1
ATOM 1087 O O . ILE A 1 139 ? -6.045 -9.205 -21.629 1.00 90.69 139 ILE A O 1
ATOM 1091 N N . PRO A 1 140 ? -5.756 -7.040 -22.166 1.00 91.88 140 PRO A N 1
ATOM 1092 C CA . PRO A 1 140 ? -4.298 -7.113 -22.157 1.00 91.88 140 PRO A CA 1
ATOM 1093 C C . PRO A 1 140 ? -3.740 -7.479 -20.779 1.00 91.88 140 PRO A C 1
ATOM 1095 O O . PRO A 1 140 ? -4.259 -7.014 -19.759 1.00 91.88 140 PRO A O 1
ATOM 1098 N N . PHE A 1 141 ? -2.610 -8.189 -20.750 1.00 92.50 141 PHE A N 1
ATOM 1099 C CA . PHE A 1 141 ? -1.902 -8.538 -19.513 1.00 92.50 141 PHE A CA 1
ATOM 1100 C C . PHE A 1 141 ? -1.645 -7.330 -18.602 1.00 92.50 141 PHE A C 1
ATOM 1102 O O . PHE A 1 141 ? -1.819 -7.410 -17.388 1.00 92.50 141 PHE A O 1
ATOM 1109 N N . SER A 1 142 ? -1.292 -6.176 -19.179 1.00 92.81 142 SER A N 1
ATOM 1110 C CA . SER A 1 142 ? -1.076 -4.937 -18.422 1.00 92.81 142 SER A CA 1
ATOM 1111 C C . SER A 1 142 ? -2.311 -4.507 -17.626 1.00 92.81 142 SER A C 1
ATOM 1113 O O . SER A 1 142 ? -2.167 -4.071 -16.489 1.00 92.81 142 SER A O 1
ATOM 1115 N N . VAL A 1 143 ? -3.519 -4.679 -18.172 1.00 94.75 143 VAL A N 1
ATOM 1116 C CA . VAL A 1 143 ? -4.776 -4.395 -17.465 1.00 94.75 143 VAL A CA 1
ATOM 1117 C C . VAL A 1 143 ? -5.039 -5.444 -16.396 1.00 94.75 143 VAL A C 1
ATOM 1119 O O . VAL A 1 143 ? -5.361 -5.091 -15.265 1.00 94.75 143 VAL A O 1
ATOM 1122 N N . VAL A 1 144 ? -4.897 -6.724 -16.744 1.00 94.88 144 VAL A N 1
ATOM 1123 C CA . VAL A 1 144 ? -5.161 -7.840 -15.830 1.00 94.88 144 VAL A CA 1
ATOM 1124 C C . VAL A 1 144 ? -4.255 -7.768 -14.597 1.00 94.88 144 VAL A C 1
ATOM 1126 O O . VAL A 1 144 ? -4.742 -7.851 -13.468 1.00 94.88 144 VAL A O 1
ATOM 1129 N N . ARG A 1 145 ? -2.957 -7.510 -14.797 1.00 94.94 145 ARG A N 1
ATOM 1130 C CA . ARG A 1 145 ? -1.988 -7.265 -13.722 1.00 94.94 145 ARG A CA 1
ATOM 1131 C C . ARG A 1 145 ? -2.405 -6.076 -12.858 1.00 94.94 145 ARG A C 1
ATOM 1133 O O . ARG A 1 145 ? -2.455 -6.211 -11.637 1.00 94.94 145 ARG A O 1
ATOM 1140 N N . SER A 1 146 ? -2.721 -4.936 -13.479 1.00 95.19 146 SER A N 1
ATOM 1141 C CA . SER A 1 146 ? -3.138 -3.724 -12.762 1.00 95.19 146 SER A CA 1
ATOM 1142 C C . SER A 1 146 ? -4.393 -3.970 -11.922 1.00 95.19 146 SER A C 1
ATOM 1144 O O . SER A 1 146 ? -4.446 -3.565 -10.764 1.00 95.19 146 SER A O 1
ATOM 1146 N N . TYR A 1 147 ? -5.387 -4.686 -12.458 1.00 95.44 147 TYR A N 1
ATOM 1147 C CA . TYR A 1 147 ? -6.581 -5.091 -11.713 1.00 95.44 147 TYR A CA 1
ATOM 1148 C C . TYR A 1 147 ? -6.243 -5.985 -10.530 1.00 95.44 147 TYR A C 1
ATOM 1150 O O . TYR A 1 147 ? -6.716 -5.728 -9.425 1.00 95.44 147 TYR A O 1
ATOM 1158 N N . HIS A 1 148 ? -5.424 -7.014 -10.738 1.00 95.94 148 HIS A N 1
ATOM 1159 C CA . HIS A 1 148 ? -5.043 -7.927 -9.671 1.00 95.94 148 HIS A CA 1
ATOM 1160 C C . HIS A 1 148 ? -4.378 -7.180 -8.505 1.00 95.94 148 HIS A C 1
ATOM 1162 O O . HIS A 1 148 ? -4.811 -7.328 -7.361 1.00 95.94 148 HIS A O 1
ATOM 1168 N N . ALA A 1 149 ? -3.400 -6.319 -8.803 1.00 94.06 149 ALA A N 1
ATOM 1169 C CA . ALA A 1 149 ? -2.662 -5.556 -7.800 1.00 94.06 149 ALA A CA 1
ATOM 1170 C C . ALA A 1 149 ? -3.549 -4.534 -7.072 1.00 94.06 149 ALA A C 1
ATOM 1172 O O . ALA A 1 149 ? -3.609 -4.527 -5.839 1.00 94.06 149 ALA A O 1
ATOM 1173 N N . ILE A 1 150 ? -4.284 -3.690 -7.807 1.00 93.62 150 ILE A N 1
ATOM 1174 C CA . ILE A 1 150 ? -5.030 -2.605 -7.164 1.00 93.62 150 ILE A CA 1
ATOM 1175 C C . ILE A 1 150 ? -6.268 -3.104 -6.427 1.00 93.62 150 ILE A C 1
ATOM 1177 O O . ILE A 1 150 ? -6.590 -2.618 -5.340 1.00 93.62 150 ILE A O 1
ATOM 1181 N N . VAL A 1 151 ? -6.963 -4.103 -6.980 1.00 94.69 151 VAL A N 1
ATOM 1182 C CA . VAL A 1 151 ? -8.172 -4.643 -6.357 1.00 94.69 151 VAL A CA 1
ATOM 1183 C C . VAL A 1 151 ? -7.813 -5.445 -5.109 1.00 94.69 151 VAL A C 1
ATOM 1185 O O . VAL A 1 151 ? -8.571 -5.369 -4.143 1.00 94.69 151 VAL A O 1
ATOM 1188 N N . GLN A 1 152 ? -6.653 -6.123 -5.075 1.00 93.88 152 GLN A N 1
ATOM 1189 C CA . GLN A 1 152 ? -6.133 -6.794 -3.872 1.00 93.88 152 GLN A CA 1
ATOM 1190 C C . GLN A 1 152 ? -6.071 -5.841 -2.680 1.00 93.88 152 GLN A C 1
ATOM 1192 O O . GLN A 1 152 ? -6.537 -6.166 -1.589 1.00 93.88 152 GLN A O 1
ATOM 1197 N N . ILE A 1 153 ? -5.521 -4.651 -2.907 1.00 91.19 153 ILE A N 1
ATOM 1198 C CA . ILE A 1 153 ? -5.473 -3.588 -1.910 1.00 91.19 153 ILE A CA 1
ATOM 1199 C C . ILE A 1 153 ? -6.912 -3.148 -1.600 1.00 91.19 153 ILE A C 1
ATOM 1201 O O . ILE A 1 153 ? -7.344 -3.153 -0.448 1.00 91.19 153 ILE A O 1
ATOM 1205 N N . TYR A 1 154 ? -7.698 -2.835 -2.629 1.00 93.50 154 TYR A N 1
ATOM 1206 C CA . TYR A 1 154 ? -8.997 -2.187 -2.481 1.00 93.50 154 TYR A CA 1
ATOM 1207 C C . TYR A 1 154 ? -10.041 -2.991 -1.688 1.00 93.50 154 TYR A C 1
ATOM 1209 O O . TYR A 1 154 ? -10.680 -2.441 -0.785 1.00 93.50 154 TYR A O 1
ATOM 1217 N N . TRP A 1 155 ? -10.223 -4.285 -1.979 1.00 95.06 155 TRP A N 1
ATOM 1218 C CA . TRP A 1 155 ? -11.234 -5.103 -1.291 1.00 95.06 155 TRP A CA 1
ATOM 1219 C C . TRP A 1 155 ? -10.920 -5.262 0.197 1.00 95.06 155 TRP A C 1
ATOM 1221 O O . TRP A 1 155 ? -11.821 -5.208 1.040 1.00 95.06 155 TRP A O 1
ATOM 1231 N N . PHE A 1 156 ? -9.633 -5.389 0.519 1.00 90.00 156 PHE A N 1
ATOM 1232 C CA . PHE A 1 156 ? -9.146 -5.510 1.884 1.00 90.00 156 PHE A CA 1
ATOM 1233 C C . PHE A 1 156 ? -9.487 -4.252 2.697 1.00 90.00 156 PHE A C 1
ATOM 1235 O O . PHE A 1 156 ? -10.009 -4.353 3.810 1.00 90.00 156 PHE A O 1
ATOM 1242 N N . PHE A 1 157 ? -9.333 -3.057 2.114 1.00 90.62 157 PHE A N 1
ATOM 1243 C CA . PHE A 1 157 ? -9.786 -1.815 2.755 1.00 90.62 157 PHE A CA 1
ATOM 1244 C C . PHE A 1 157 ? -11.278 -1.757 2.990 1.00 90.62 157 PHE A C 1
ATOM 1246 O O . PHE A 1 157 ? -11.706 -1.269 4.036 1.00 90.62 157 PHE A O 1
ATOM 1253 N N . MET A 1 158 ? -12.083 -2.228 2.038 1.00 95.19 158 MET A N 1
ATOM 1254 C CA . MET A 1 158 ? -13.534 -2.218 2.203 1.00 95.19 158 MET A CA 1
ATOM 1255 C C . MET A 1 158 ? -13.945 -3.037 3.431 1.00 95.19 158 MET A C 1
ATOM 1257 O O . MET A 1 158 ? -14.809 -2.598 4.194 1.00 95.19 158 MET A O 1
ATOM 1261 N N . ALA A 1 159 ? -13.270 -4.161 3.689 1.00 93.62 159 ALA A N 1
ATOM 1262 C CA . ALA A 1 159 ? -13.484 -4.953 4.896 1.00 93.62 159 ALA A CA 1
ATOM 1263 C C . ALA A 1 159 ? -13.103 -4.185 6.176 1.00 93.62 159 ALA A C 1
ATOM 1265 O O . ALA A 1 159 ? -13.907 -4.115 7.107 1.00 93.62 159 ALA A O 1
ATOM 1266 N N . TRP A 1 160 ? -11.931 -3.544 6.222 1.00 89.31 160 TRP A N 1
ATOM 1267 C CA . TRP A 1 160 ? -11.482 -2.789 7.404 1.00 89.31 160 TRP A CA 1
ATOM 1268 C C . TRP A 1 160 ? -12.307 -1.537 7.693 1.00 89.31 160 TRP A C 1
ATOM 1270 O O . TRP A 1 160 ? -12.659 -1.260 8.846 1.00 89.31 160 TRP A O 1
ATOM 1280 N N . VAL A 1 161 ? -12.670 -0.792 6.652 1.00 92.44 161 VAL A N 1
ATOM 1281 C CA . VAL A 1 161 ? -13.597 0.338 6.751 1.00 92.44 161 VAL A CA 1
ATOM 1282 C C . VAL A 1 161 ? -14.946 -0.155 7.274 1.00 92.44 161 VAL A C 1
ATOM 1284 O O . VAL A 1 161 ? -15.474 0.398 8.238 1.00 92.44 161 VAL A O 1
ATOM 1287 N N . GLY A 1 162 ? -15.484 -1.243 6.715 1.00 93.56 162 GLY A N 1
ATOM 1288 C CA . GLY A 1 162 ? -16.726 -1.853 7.192 1.00 93.56 162 GLY A CA 1
ATOM 1289 C C . GLY A 1 162 ? -16.655 -2.274 8.663 1.00 93.56 162 GLY A C 1
ATOM 1290 O O . GLY A 1 162 ? -17.573 -1.985 9.438 1.00 93.56 162 GLY A O 1
ATOM 1291 N N . TYR A 1 163 ? -15.549 -2.903 9.065 1.00 89.62 163 TYR A N 1
ATOM 1292 C CA . TYR A 1 163 ? -15.321 -3.392 10.422 1.00 89.62 163 TYR A CA 1
ATOM 1293 C C . TYR A 1 163 ? -15.219 -2.258 11.447 1.00 89.62 163 TYR A C 1
ATOM 1295 O O . TYR A 1 163 ? -15.925 -2.263 12.459 1.00 89.62 163 TYR A O 1
ATOM 1303 N N . THR A 1 164 ? -14.395 -1.245 11.180 1.00 88.88 164 THR A N 1
ATOM 1304 C CA . THR A 1 164 ? -14.236 -0.107 12.101 1.00 88.88 164 THR A CA 1
ATOM 1305 C C . THR A 1 164 ? -15.550 0.616 12.340 1.00 88.88 164 THR A C 1
ATOM 1307 O O . THR A 1 164 ? -15.905 0.892 13.486 1.00 88.88 164 THR A O 1
ATOM 1310 N N . LEU A 1 165 ? -16.325 0.845 11.278 1.00 91.12 165 LEU A N 1
ATOM 1311 C CA . LEU A 1 165 ? -17.639 1.477 11.357 1.00 91.12 165 LEU A CA 1
ATOM 1312 C C . LEU A 1 165 ? -18.670 0.616 12.095 1.00 91.12 165 LEU A C 1
ATOM 1314 O O . LEU A 1 165 ? -19.503 1.154 12.828 1.00 91.12 165 LEU A O 1
ATOM 1318 N N . PHE A 1 166 ? -18.605 -0.709 11.936 1.00 89.50 166 PHE A N 1
ATOM 1319 C CA . PHE A 1 166 ? -19.467 -1.655 12.649 1.00 89.50 166 PHE A CA 1
ATOM 1320 C C . PHE A 1 166 ? -19.232 -1.596 14.161 1.00 89.50 166 PHE A C 1
ATOM 1322 O O . PHE A 1 166 ? -20.155 -1.789 14.958 1.00 89.50 166 PHE A O 1
ATOM 1329 N N . PHE A 1 167 ? -17.997 -1.302 14.560 1.00 83.19 167 PHE A N 1
ATOM 1330 C CA . PHE A 1 167 ? -17.598 -1.270 15.952 1.00 83.19 167 PHE A CA 1
ATOM 1331 C C . PHE A 1 167 ? -17.932 0.057 16.666 1.00 83.19 167 PHE A C 1
ATOM 1333 O O . PHE A 1 167 ? -18.264 0.038 17.853 1.00 83.19 167 PHE A O 1
ATOM 1340 N N . LEU A 1 168 ? -17.954 1.196 15.958 1.00 84.56 168 LEU A N 1
ATOM 1341 C CA . LEU A 1 168 ? -18.173 2.531 16.552 1.00 84.56 168 LEU A CA 1
ATOM 1342 C C . LEU A 1 168 ? -19.335 2.636 17.563 1.00 84.56 168 LEU A C 1
ATOM 1344 O O . LEU A 1 168 ? -19.138 3.245 18.616 1.00 84.56 168 LEU A O 1
ATOM 1348 N N . PRO A 1 169 ? -20.529 2.056 17.320 1.00 84.56 169 PRO A N 1
ATOM 1349 C CA . PRO A 1 169 ? -21.659 2.207 18.237 1.00 84.56 169 PRO A CA 1
ATOM 1350 C C . PRO A 1 169 ? -21.506 1.494 19.585 1.00 84.56 169 PRO A C 1
ATOM 1352 O O . PRO A 1 169 ? -22.357 1.675 20.454 1.00 84.56 169 PRO A O 1
ATOM 1355 N N . ARG A 1 170 ? -20.476 0.650 19.743 1.00 78.62 170 ARG A N 1
ATOM 1356 C CA . ARG A 1 170 ? -20.119 0.029 21.027 1.00 78.62 170 ARG A CA 1
ATOM 1357 C C . ARG A 1 170 ? -19.245 0.937 21.893 1.00 78.62 170 ARG A C 1
ATOM 1359 O O . ARG A 1 170 ? -19.209 0.747 23.100 1.00 78.62 170 ARG A O 1
ATOM 1366 N N . ILE A 1 171 ? -18.561 1.911 21.291 1.00 76.69 171 ILE A N 1
ATOM 1367 C CA . ILE A 1 171 ? -17.676 2.848 21.999 1.00 76.69 171 ILE A CA 1
ATOM 1368 C C . ILE A 1 171 ? -18.495 3.986 22.608 1.00 76.69 171 ILE A C 1
ATOM 1370 O O . ILE A 1 171 ? -18.305 4.356 23.761 1.00 76.69 171 ILE A O 1
ATOM 1374 N N . SER A 1 172 ? -19.402 4.572 21.826 1.00 80.31 172 SER A N 1
ATOM 1375 C CA . SER A 1 172 ? -20.167 5.742 22.247 1.00 80.31 172 SER A CA 1
ATOM 1376 C C . SER A 1 172 ? -21.545 5.796 21.590 1.00 80.31 172 SER A C 1
ATOM 1378 O O . SER A 1 172 ? -21.866 5.052 20.656 1.00 80.31 172 SER A O 1
ATOM 1380 N N . LYS A 1 173 ? -22.387 6.711 22.082 1.00 83.75 173 LYS A N 1
ATOM 1381 C CA . LYS A 1 173 ? -23.699 6.981 21.493 1.00 83.75 173 LYS A CA 1
ATOM 1382 C C . LYS A 1 173 ? -23.542 7.442 20.041 1.00 83.75 173 LYS A C 1
ATOM 1384 O O . LYS A 1 173 ? -22.798 8.374 19.750 1.00 83.75 173 LYS A O 1
ATOM 1389 N N . VAL A 1 174 ? -24.312 6.823 19.145 1.00 86.19 174 VAL A N 1
ATOM 1390 C CA . VAL A 1 174 ? -24.293 7.126 17.708 1.00 86.19 174 VAL A CA 1
ATOM 1391 C C . VAL A 1 174 ? -24.596 8.614 17.459 1.00 86.19 174 VAL A C 1
ATOM 1393 O O . VAL A 1 174 ? -25.673 9.076 17.845 1.00 86.19 174 VAL A O 1
ATOM 1396 N N . PRO A 1 175 ? -23.697 9.360 16.787 1.00 89.50 175 PRO A N 1
ATOM 1397 C CA . PRO A 1 175 ? -23.938 10.754 16.431 1.00 89.50 175 PRO A CA 1
ATOM 1398 C C . PRO A 1 175 ? -25.079 10.927 15.417 1.00 89.50 175 PRO A C 1
ATOM 1400 O O . PRO A 1 175 ? -25.319 10.075 14.558 1.00 89.50 175 PRO A O 1
ATOM 1403 N N . ASN A 1 176 ? -25.741 12.085 15.443 1.00 89.62 176 ASN A N 1
ATOM 1404 C CA . ASN A 1 176 ? -26.778 12.415 14.461 1.00 89.62 176 ASN A CA 1
ATOM 1405 C C . ASN A 1 176 ? -26.199 12.432 13.033 1.00 89.62 176 ASN A C 1
ATOM 1407 O O . ASN A 1 176 ? -25.113 12.967 12.796 1.00 89.62 176 ASN A O 1
ATOM 1411 N N . GLY A 1 177 ? -26.909 11.835 12.074 1.00 91.75 177 GLY A N 1
ATOM 1412 C CA . GLY A 1 177 ? -26.477 11.767 10.671 1.00 91.75 177 GLY A CA 1
ATOM 1413 C C . GLY A 1 177 ? -25.390 10.726 10.362 1.00 91.75 177 GLY A C 1
ATOM 1414 O O . GLY A 1 177 ? -24.993 10.607 9.207 1.00 91.75 177 GLY A O 1
ATOM 1415 N N . GLN A 1 178 ? -24.934 9.923 11.335 1.00 93.38 178 GLN A N 1
ATOM 1416 C CA . GLN A 1 178 ? -23.870 8.928 11.112 1.00 93.38 178 GLN A CA 1
ATOM 1417 C C . GLN A 1 178 ? -24.221 7.921 10.004 1.00 93.38 178 GLN A C 1
ATOM 1419 O O . GLN A 1 178 ? -23.386 7.596 9.167 1.00 93.38 178 GLN A O 1
ATOM 1424 N N . ARG A 1 179 ? -25.481 7.465 9.947 1.00 93.69 179 ARG A N 1
ATOM 1425 C CA . ARG A 1 179 ? -25.958 6.541 8.902 1.00 93.69 179 ARG A CA 1
ATOM 1426 C C . ARG A 1 179 ? -25.836 7.140 7.498 1.00 93.69 179 ARG A C 1
ATOM 1428 O O . ARG A 1 179 ? -25.473 6.425 6.570 1.00 93.69 179 ARG A O 1
ATOM 1435 N N . PHE A 1 180 ? -26.138 8.429 7.346 1.00 96.81 180 PHE A N 1
ATOM 1436 C CA . PHE A 1 180 ? -25.996 9.121 6.067 1.00 96.81 180 PHE A CA 1
ATOM 1437 C C . PHE A 1 180 ? -24.527 9.170 5.641 1.00 96.81 180 PHE A C 1
ATOM 1439 O O . PHE A 1 180 ? -24.222 8.781 4.521 1.00 96.81 180 PHE A O 1
ATOM 1446 N N . LEU A 1 181 ? -23.618 9.538 6.551 1.00 97.25 181 LEU A N 1
ATOM 1447 C CA . LEU A 1 181 ? -22.183 9.591 6.254 1.00 97.25 181 LEU A CA 1
ATOM 1448 C C . LEU A 1 181 ? -21.612 8.219 5.869 1.00 97.25 181 LEU A C 1
ATOM 1450 O O . LEU A 1 181 ? -20.858 8.128 4.909 1.00 97.25 181 LEU A O 1
ATOM 1454 N N . ILE A 1 182 ? -22.017 7.145 6.558 1.00 96.69 182 ILE A N 1
ATOM 1455 C CA . ILE A 1 182 ? -21.632 5.766 6.203 1.00 96.69 182 ILE A CA 1
ATOM 1456 C C . ILE A 1 182 ? -22.137 5.408 4.797 1.00 96.69 182 ILE A C 1
ATOM 1458 O O . ILE A 1 182 ? -21.437 4.762 4.017 1.00 96.69 182 ILE A O 1
ATOM 1462 N N . ASN A 1 183 ? -23.356 5.828 4.451 1.00 97.62 183 ASN A N 1
ATOM 1463 C CA . ASN A 1 183 ? -23.915 5.576 3.129 1.00 97.62 183 ASN A CA 1
ATOM 1464 C C . ASN A 1 183 ? -23.232 6.379 2.024 1.00 97.62 183 ASN A C 1
ATOM 1466 O O . ASN A 1 183 ? -22.987 5.815 0.961 1.00 97.62 183 ASN A O 1
ATOM 1470 N N . LEU A 1 184 ? -22.913 7.644 2.294 1.00 98.00 184 LEU A N 1
ATOM 1471 C CA . LEU A 1 184 ? -22.154 8.508 1.400 1.00 98.00 184 LEU A CA 1
ATOM 1472 C C . LEU A 1 184 ? -20.757 7.934 1.159 1.00 98.00 184 LEU A C 1
ATOM 1474 O O . LEU A 1 184 ? -20.372 7.763 0.010 1.00 98.00 184 LEU A O 1
ATOM 1478 N N . LEU A 1 185 ? -20.049 7.554 2.227 1.00 98.12 185 LEU A N 1
ATOM 1479 C CA . LEU A 1 185 ? -18.740 6.911 2.136 1.00 98.12 185 LEU A CA 1
ATOM 1480 C C . LEU A 1 185 ? -18.788 5.680 1.229 1.00 98.12 185 LEU A C 1
ATOM 1482 O O . LEU A 1 185 ? -17.977 5.559 0.323 1.00 98.12 185 LEU A O 1
ATOM 1486 N N . PHE A 1 186 ? -19.773 4.802 1.425 1.00 98.12 186 PHE A N 1
ATOM 1487 C CA . PHE A 1 186 ? -19.932 3.628 0.570 1.00 98.12 186 PHE A CA 1
ATOM 1488 C C . PHE A 1 186 ? -20.141 3.991 -0.904 1.00 98.12 186 PHE A C 1
ATOM 1490 O O . PHE A 1 186 ? -19.546 3.364 -1.772 1.00 98.12 186 PHE A O 1
ATOM 1497 N N . ALA A 1 187 ? -20.979 4.990 -1.195 1.00 98.12 187 ALA A N 1
ATOM 1498 C CA . ALA A 1 187 ? -21.217 5.426 -2.568 1.00 98.12 187 ALA A CA 1
ATOM 1499 C C . ALA A 1 187 ? -19.931 5.958 -3.221 1.00 98.12 187 ALA A C 1
ATOM 1501 O O . ALA A 1 187 ? -19.653 5.630 -4.372 1.00 98.12 187 ALA A O 1
ATOM 1502 N N . LEU A 1 188 ? -19.122 6.714 -2.470 1.00 98.06 188 LEU A N 1
ATOM 1503 C CA . LEU A 1 188 ? -17.817 7.184 -2.933 1.00 98.06 188 LEU A CA 1
ATOM 1504 C C . LEU A 1 188 ? -16.848 6.021 -3.179 1.00 98.06 188 LEU A C 1
ATOM 1506 O O . LEU A 1 188 ? -16.180 6.005 -4.206 1.00 98.06 188 LEU A O 1
ATOM 1510 N N . CYS A 1 189 ? -16.813 5.017 -2.299 1.00 97.00 189 CYS A N 1
ATOM 1511 C CA . CYS A 1 189 ? -16.002 3.818 -2.511 1.00 97.00 189 CYS A CA 1
ATOM 1512 C C . CYS A 1 189 ? -16.435 3.042 -3.767 1.00 97.00 189 CYS A C 1
ATOM 1514 O O . CYS A 1 189 ? -15.604 2.645 -4.575 1.00 97.00 189 CYS A O 1
ATOM 1516 N N . VAL A 1 190 ? -17.736 2.865 -3.999 1.00 97.50 190 VAL A N 1
ATOM 1517 C CA . VAL A 1 190 ? -18.210 2.208 -5.228 1.00 97.50 190 VAL A CA 1
ATOM 1518 C C . VAL A 1 190 ? -17.812 3.011 -6.469 1.00 97.50 190 VAL A C 1
ATOM 1520 O O . VAL A 1 190 ? -17.341 2.425 -7.441 1.00 97.50 190 VAL A O 1
ATOM 1523 N N . LEU A 1 191 ? -17.933 4.342 -6.424 1.00 97.50 191 LEU A N 1
ATOM 1524 C CA . LEU A 1 191 ? -17.494 5.222 -7.510 1.00 97.50 191 LEU A CA 1
ATOM 1525 C C . LEU A 1 191 ? -15.993 5.104 -7.784 1.00 97.50 191 LEU A C 1
ATOM 1527 O O . LEU A 1 191 ? -15.606 4.986 -8.941 1.00 97.50 191 LEU A O 1
ATOM 1531 N N . VAL A 1 192 ? -15.157 5.106 -6.744 1.00 97.06 192 VAL A N 1
ATOM 1532 C CA . VAL A 1 192 ? -13.702 4.941 -6.877 1.00 97.06 192 VAL A CA 1
ATOM 1533 C C . VAL A 1 192 ? -13.355 3.564 -7.437 1.00 97.06 192 VAL A C 1
ATOM 1535 O O . VAL A 1 192 ? -12.548 3.485 -8.353 1.00 97.06 192 VAL A O 1
ATOM 1538 N N . GLY A 1 193 ? -13.974 2.490 -6.939 1.00 95.75 193 GLY A N 1
ATOM 1539 C CA . GLY A 1 193 ? -13.737 1.134 -7.441 1.00 95.75 193 GLY A CA 1
ATOM 1540 C C . GLY A 1 193 ? -14.139 0.972 -8.909 1.00 95.75 193 GLY A C 1
ATOM 1541 O O . GLY A 1 193 ? -13.371 0.436 -9.703 1.00 95.75 193 GLY A O 1
ATOM 1542 N N . ALA A 1 194 ? -15.307 1.492 -9.295 1.00 96.19 194 ALA A N 1
ATOM 1543 C CA . ALA A 1 194 ? -15.740 1.501 -10.691 1.00 96.19 194 ALA A CA 1
ATOM 1544 C C . ALA A 1 194 ? -14.800 2.346 -11.564 1.00 96.19 194 ALA A C 1
ATOM 1546 O O . ALA A 1 194 ? -14.376 1.900 -12.628 1.00 96.19 194 ALA A O 1
ATOM 1547 N N . GLY A 1 195 ? -14.437 3.539 -11.092 1.00 95.44 195 GLY A N 1
ATOM 1548 C CA . GLY A 1 195 ? -13.504 4.431 -11.766 1.00 95.44 195 GLY A CA 1
ATOM 1549 C C . GLY A 1 195 ? -12.117 3.825 -11.957 1.00 95.44 195 GLY A C 1
ATOM 1550 O O . GLY A 1 195 ? -11.540 3.973 -13.027 1.00 95.44 195 GLY A O 1
ATOM 1551 N N . ALA A 1 196 ? -11.615 3.079 -10.971 1.00 93.62 196 ALA A N 1
ATOM 1552 C CA . ALA A 1 196 ? -10.362 2.344 -11.080 1.00 93.62 196 ALA A CA 1
ATOM 1553 C C . ALA A 1 196 ? -10.442 1.271 -12.172 1.00 93.62 196 ALA A C 1
ATOM 1555 O O . ALA A 1 196 ? -9.580 1.241 -13.041 1.00 93.62 196 ALA A O 1
ATOM 1556 N N . LEU A 1 197 ? -11.489 0.437 -12.183 1.00 94.69 197 LEU A N 1
ATOM 1557 C CA . LEU A 1 197 ? -11.639 -0.612 -13.196 1.00 94.69 197 LEU A CA 1
ATOM 1558 C C . LEU A 1 197 ? -11.753 -0.012 -14.607 1.00 94.69 197 LEU A C 1
ATOM 1560 O O . LEU A 1 197 ? -10.898 -0.238 -15.461 1.00 94.69 197 LEU A O 1
ATOM 1564 N N . PHE A 1 198 ? -12.762 0.827 -14.846 1.00 95.25 198 PHE A N 1
ATOM 1565 C CA . PHE A 1 198 ? -12.985 1.396 -16.177 1.00 95.25 198 PHE A CA 1
ATOM 1566 C C . PHE A 1 198 ? -11.853 2.328 -16.622 1.00 95.25 198 PHE A C 1
ATOM 1568 O O . PHE A 1 198 ? -11.473 2.311 -17.793 1.00 95.25 198 PHE A O 1
ATOM 1575 N N . GLY A 1 199 ? -11.289 3.106 -15.697 1.00 95.56 199 GLY A N 1
ATOM 1576 C CA . GLY A 1 199 ? -10.170 4.002 -15.962 1.00 95.56 199 GLY A CA 1
ATOM 1577 C C . GLY A 1 199 ? -8.912 3.249 -16.377 1.00 95.56 199 GLY A C 1
ATOM 1578 O O . GLY A 1 199 ? -8.341 3.543 -17.424 1.00 95.56 199 GLY A O 1
ATOM 1579 N N . ILE A 1 200 ? -8.505 2.233 -15.613 1.00 95.06 200 ILE A N 1
ATOM 1580 C CA . ILE A 1 200 ? -7.312 1.432 -15.921 1.00 95.06 200 ILE A CA 1
ATOM 1581 C C . ILE A 1 200 ? -7.458 0.759 -17.291 1.00 95.06 200 ILE A C 1
ATOM 1583 O O . ILE A 1 200 ? -6.540 0.852 -18.107 1.00 95.06 200 ILE A O 1
ATOM 1587 N N . TYR A 1 201 ? -8.614 0.157 -17.594 1.00 95.00 201 TYR A N 1
ATOM 1588 C CA . TYR A 1 201 ? -8.857 -0.432 -18.915 1.00 95.00 201 TYR A CA 1
ATOM 1589 C C . TYR A 1 201 ? -8.745 0.601 -20.036 1.00 95.00 201 TYR A C 1
ATOM 1591 O O . TYR A 1 201 ? -7.975 0.401 -20.975 1.00 95.00 201 TYR A O 1
ATOM 1599 N N . ALA A 1 202 ? -9.464 1.722 -19.932 1.00 94.94 202 ALA A N 1
ATOM 1600 C CA . ALA A 1 202 ? -9.474 2.757 -20.965 1.00 94.94 202 ALA A CA 1
ATOM 1601 C C . ALA A 1 202 ? -8.095 3.422 -21.148 1.00 94.94 202 ALA A C 1
ATOM 1603 O O . ALA A 1 202 ? -7.716 3.767 -22.267 1.00 94.94 202 ALA A O 1
ATOM 1604 N N . GLY A 1 203 ? -7.329 3.567 -20.063 1.00 93.81 203 GLY A N 1
ATOM 1605 C CA . GLY A 1 203 ? -5.970 4.102 -20.084 1.00 93.81 203 GLY A CA 1
ATOM 1606 C C . GLY A 1 203 ? -4.975 3.168 -20.774 1.00 93.81 203 GLY A C 1
ATOM 1607 O O . GLY A 1 203 ? -4.249 3.600 -21.663 1.00 93.81 203 GLY A O 1
ATOM 1608 N N . HIS A 1 204 ? -4.954 1.880 -20.420 1.00 91.81 204 HIS A N 1
ATOM 1609 C CA . HIS A 1 204 ? -4.003 0.923 -21.007 1.00 91.81 204 HIS A CA 1
ATOM 1610 C C . HIS A 1 204 ? -4.347 0.498 -22.440 1.00 91.81 204 HIS A C 1
ATOM 1612 O O . HIS A 1 204 ? -3.446 0.126 -23.187 1.00 91.81 204 HIS A O 1
ATOM 1618 N N . THR A 1 205 ? -5.621 0.540 -22.835 1.00 91.56 205 THR A N 1
ATOM 1619 C CA . THR A 1 205 ? -6.055 0.221 -24.210 1.00 91.56 205 THR A CA 1
ATOM 1620 C C . THR A 1 205 ? -5.905 1.395 -25.181 1.00 91.56 205 THR A C 1
ATOM 1622 O O . THR A 1 205 ? -6.154 1.234 -26.373 1.00 91.56 205 THR A O 1
ATOM 1625 N N . GLY A 1 206 ? -5.495 2.573 -24.697 1.00 91.25 206 GLY A N 1
ATOM 1626 C CA . GLY A 1 206 ? -5.329 3.768 -25.527 1.00 91.25 206 GLY A CA 1
ATOM 1627 C C . GLY A 1 206 ? -6.647 4.428 -25.943 1.00 91.25 206 GLY A C 1
ATOM 1628 O O . GLY A 1 206 ? -6.667 5.210 -26.889 1.00 91.25 206 GLY A O 1
ATOM 1629 N N . MET A 1 207 ? -7.757 4.137 -25.252 1.00 93.81 207 MET A N 1
ATOM 1630 C CA . MET A 1 207 ? -9.044 4.810 -25.487 1.00 93.81 207 MET A CA 1
ATOM 1631 C C . MET A 1 207 ? -9.042 6.268 -25.003 1.00 93.81 207 MET A C 1
ATOM 1633 O O . MET A 1 207 ? -9.886 7.061 -25.419 1.00 93.81 207 MET A O 1
ATOM 1637 N N . LEU A 1 208 ? -8.121 6.616 -24.101 1.00 94.25 208 LEU A N 1
ATOM 1638 C CA . LEU A 1 208 ? -7.926 7.960 -23.562 1.00 94.25 208 LEU A CA 1
ATOM 1639 C C . LEU A 1 208 ? -6.605 8.547 -24.073 1.00 94.25 208 LEU A C 1
ATOM 1641 O O . LEU A 1 208 ? -5.627 7.822 -24.231 1.00 94.25 208 LEU A O 1
ATOM 1645 N N . SER A 1 209 ? -6.562 9.867 -24.277 1.00 94.25 209 SER A N 1
ATOM 1646 C CA . SER A 1 209 ? -5.297 10.586 -24.484 1.00 94.25 209 SER A CA 1
ATOM 1647 C C . SER A 1 209 ? -4.431 10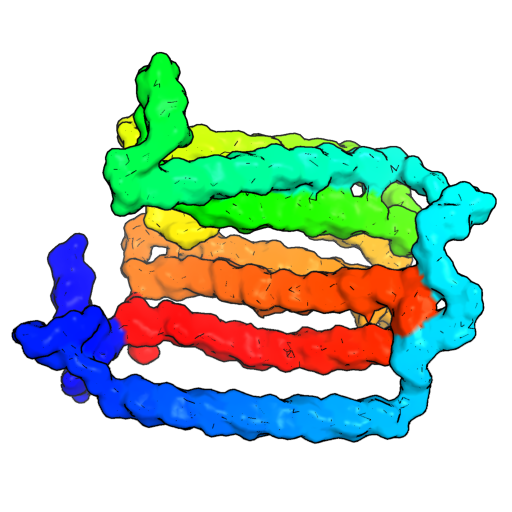.553 -23.219 1.00 94.25 209 SER A C 1
ATOM 1649 O O . SER A 1 209 ? -4.954 10.341 -22.127 1.00 94.25 209 SER A O 1
ATOM 1651 N N . ASP A 1 210 ? -3.130 10.825 -23.331 1.00 89.44 210 ASP A N 1
ATOM 1652 C CA . ASP A 1 210 ? -2.194 10.768 -22.195 1.00 89.44 210 ASP A CA 1
ATOM 1653 C C . ASP A 1 210 ? -2.625 11.650 -21.010 1.00 89.44 210 ASP A C 1
ATOM 1655 O O . ASP A 1 210 ? -2.630 11.205 -19.860 1.00 89.44 210 ASP A O 1
ATOM 1659 N N . GLU A 1 211 ? -3.068 12.883 -21.279 1.00 92.06 211 GLU A N 1
ATOM 1660 C CA . GLU A 1 211 ? -3.571 13.789 -20.238 1.00 92.06 211 GLU A CA 1
ATOM 1661 C C . GLU A 1 211 ? -4.845 13.249 -19.575 1.00 92.06 211 GLU A C 1
ATOM 1663 O O . GLU A 1 211 ? -4.985 13.283 -18.350 1.00 92.06 211 GLU A O 1
ATOM 1668 N N . MET A 1 212 ? -5.766 12.703 -20.373 1.00 94.06 212 MET A N 1
ATOM 1669 C CA . MET A 1 212 ? -7.000 12.104 -19.865 1.00 94.06 212 MET A CA 1
ATOM 1670 C C . MET A 1 212 ? -6.729 10.813 -19.095 1.00 94.06 212 MET A C 1
ATOM 1672 O O . MET A 1 212 ? -7.399 10.550 -18.097 1.00 94.06 212 MET A O 1
ATOM 1676 N N . SER A 1 213 ? -5.732 10.033 -19.512 1.00 93.38 213 SER A N 1
ATOM 1677 C CA . SER A 1 213 ? -5.306 8.815 -18.832 1.00 93.38 213 SER A CA 1
ATOM 1678 C C . SER A 1 213 ? -4.694 9.136 -17.470 1.00 93.38 213 SER A C 1
ATOM 1680 O O . SER A 1 213 ? -5.072 8.528 -16.471 1.00 93.38 213 SER A O 1
ATOM 1682 N N . TYR A 1 214 ? -3.865 10.180 -17.373 1.00 93.50 214 TYR A N 1
ATOM 1683 C CA . TYR A 1 214 ? -3.336 10.630 -16.085 1.00 93.50 214 TYR A CA 1
ATOM 1684 C C . TYR A 1 214 ? -4.444 11.001 -15.085 1.00 93.50 214 TYR A C 1
ATOM 1686 O O . TYR A 1 214 ? -4.341 10.676 -13.901 1.00 93.50 214 TYR A O 1
ATOM 1694 N N . TRP A 1 215 ? -5.519 11.659 -15.535 1.00 94.81 215 TRP A N 1
ATOM 1695 C CA . TRP A 1 215 ? -6.610 12.085 -14.652 1.00 94.81 215 TRP A CA 1
ATOM 1696 C C . TRP A 1 215 ? -7.642 10.996 -14.364 1.00 94.81 215 TRP A C 1
ATOM 1698 O O . TRP A 1 215 ? -7.992 10.789 -13.202 1.00 94.81 215 TRP A O 1
ATOM 1708 N N . PHE A 1 216 ? -8.127 10.304 -15.390 1.00 96.12 216 PHE A N 1
ATOM 1709 C CA . PHE A 1 216 ? -9.265 9.384 -15.298 1.00 96.12 216 PHE A CA 1
ATOM 1710 C C . PHE A 1 216 ? -8.928 7.941 -15.674 1.00 96.12 216 PHE A C 1
ATOM 1712 O O . PHE A 1 216 ? -9.758 7.066 -15.437 1.00 96.12 216 PHE A O 1
ATOM 1719 N N . GLY A 1 217 ? -7.750 7.704 -16.252 1.00 94.62 217 GLY A N 1
ATOM 1720 C CA . GLY A 1 217 ? -7.274 6.397 -16.684 1.00 94.62 217 GLY A CA 1
ATOM 1721 C C . GLY A 1 217 ? -6.299 5.763 -15.695 1.00 94.62 217 GLY A C 1
ATOM 1722 O O . GLY A 1 217 ? -6.665 5.521 -14.541 1.00 94.62 217 GLY A O 1
ATOM 1723 N N . SER A 1 218 ? -5.070 5.503 -16.160 1.00 92.94 218 SER A N 1
ATOM 1724 C CA . SER A 1 218 ? -3.988 4.935 -15.352 1.00 92.94 218 SER A CA 1
ATOM 1725 C C . SER A 1 218 ? -2.791 5.877 -15.220 1.00 92.94 218 SER A C 1
ATOM 1727 O O . SER A 1 218 ? -2.339 6.459 -16.204 1.00 92.94 218 SER A O 1
ATOM 1729 N N . GLN A 1 219 ? -2.227 5.982 -14.012 1.00 91.12 219 GLN A N 1
ATOM 1730 C CA . GLN A 1 219 ? -0.966 6.705 -13.775 1.00 91.12 219 GLN A CA 1
ATOM 1731 C C . GLN A 1 219 ? 0.283 5.896 -14.173 1.00 91.12 219 GLN A C 1
ATOM 1733 O O . GLN A 1 219 ? 1.377 6.456 -14.215 1.00 91.12 219 GLN A O 1
ATOM 1738 N N . GLY A 1 220 ? 0.143 4.592 -14.439 1.00 89.62 220 GLY A N 1
ATOM 1739 C CA . GLY A 1 220 ? 1.243 3.735 -14.896 1.00 89.62 220 GLY A CA 1
ATOM 1740 C C . GLY A 1 220 ? 2.239 3.296 -13.815 1.00 89.62 220 GLY A C 1
ATOM 1741 O O . GLY A 1 220 ? 3.276 2.728 -14.152 1.00 89.62 220 GLY A O 1
ATOM 1742 N N . TRP A 1 221 ? 1.938 3.529 -12.535 1.00 91.88 221 TRP A N 1
ATOM 1743 C CA . TRP A 1 221 ? 2.756 3.072 -11.411 1.00 91.88 221 TRP A CA 1
ATOM 1744 C C . TRP A 1 221 ? 2.110 1.886 -10.713 1.00 91.88 221 TRP A C 1
ATOM 1746 O O . TRP A 1 221 ? 0.937 1.944 -10.355 1.00 91.88 221 TRP A O 1
ATOM 1756 N N . GLU A 1 222 ? 2.900 0.840 -10.478 1.00 90.50 222 GLU A N 1
ATOM 1757 C CA . GLU A 1 222 ? 2.437 -0.335 -9.744 1.00 90.50 222 GLU A CA 1
ATOM 1758 C C . GLU A 1 222 ? 1.943 0.045 -8.339 1.00 90.50 222 GLU A C 1
ATOM 1760 O O . GLU A 1 222 ? 2.610 0.813 -7.634 1.00 90.50 222 GLU A O 1
ATOM 1765 N N . PHE A 1 223 ? 0.791 -0.503 -7.948 1.00 89.12 223 PHE A N 1
ATOM 1766 C CA . PHE A 1 223 ? 0.028 -0.222 -6.722 1.00 89.12 223 PHE A CA 1
ATOM 1767 C C . PHE A 1 223 ? -0.589 1.187 -6.625 1.00 89.12 223 PHE A C 1
ATOM 1769 O O . PHE A 1 223 ? -1.361 1.457 -5.702 1.00 89.12 223 PHE A O 1
ATOM 1776 N N . LEU A 1 224 ? -0.272 2.092 -7.556 1.00 90.88 224 LEU A N 1
ATOM 1777 C CA . LEU A 1 224 ? -0.829 3.444 -7.660 1.00 90.88 224 LEU A CA 1
ATOM 1778 C C . LEU A 1 224 ? -1.355 3.705 -9.074 1.00 90.88 224 LEU A C 1
ATOM 1780 O O . LEU A 1 224 ? -1.138 4.767 -9.659 1.00 90.88 224 LEU A O 1
ATOM 1784 N N . GLU A 1 225 ? -2.073 2.730 -9.620 1.00 91.19 225 GLU A N 1
ATOM 1785 C CA . GLU A 1 225 ? -2.551 2.756 -10.996 1.00 91.19 225 GLU A CA 1
ATOM 1786 C C . GLU A 1 225 ? -3.717 3.723 -11.188 1.00 91.19 225 GLU A C 1
ATOM 1788 O O . GLU A 1 225 ? -3.898 4.213 -12.291 1.00 91.19 225 GLU A O 1
ATOM 1793 N N . LEU A 1 226 ? -4.498 4.039 -10.149 1.00 92.69 226 LEU A N 1
ATOM 1794 C CA . LEU A 1 226 ? -5.682 4.894 -10.289 1.00 92.69 226 LEU A CA 1
ATOM 1795 C C . LEU A 1 226 ? -5.324 6.252 -10.896 1.00 92.69 226 LEU A C 1
ATOM 1797 O O . LEU A 1 226 ? -4.436 6.925 -10.383 1.00 92.69 226 LEU A O 1
ATOM 1801 N N . GLY A 1 227 ? -6.079 6.716 -11.893 1.00 94.44 227 GLY A N 1
ATOM 1802 C CA . GLY A 1 227 ? -6.004 8.100 -12.363 1.00 94.44 227 GLY A CA 1
ATOM 1803 C C . GLY A 1 227 ? -6.138 9.122 -11.222 1.00 94.44 227 GLY A C 1
ATOM 1804 O O . GLY A 1 227 ? -6.771 8.872 -10.189 1.00 94.44 227 GLY A O 1
ATOM 1805 N N . ARG A 1 228 ? -5.543 10.306 -11.397 1.00 94.94 228 ARG A N 1
ATOM 1806 C CA . ARG A 1 228 ? -5.422 11.335 -10.354 1.00 94.94 228 ARG A CA 1
ATOM 1807 C C . ARG A 1 228 ? -6.762 11.763 -9.753 1.00 94.94 228 ARG A C 1
ATOM 1809 O O . ARG A 1 228 ? -6.833 12.002 -8.549 1.00 94.94 228 ARG A O 1
ATOM 1816 N N . PHE A 1 229 ? -7.822 11.847 -10.555 1.00 96.50 229 PHE A N 1
ATOM 1817 C CA . PHE A 1 229 ? -9.164 12.171 -10.068 1.00 96.50 229 PHE A CA 1
ATOM 1818 C C . PHE A 1 229 ? -9.673 11.100 -9.094 1.00 96.50 229 PHE A C 1
ATOM 1820 O O . PHE A 1 229 ? -10.103 11.419 -7.984 1.00 96.50 229 PHE A O 1
ATOM 1827 N N . TRP A 1 230 ? -9.562 9.826 -9.477 1.00 96.38 230 TRP A N 1
ATOM 1828 C CA . TRP A 1 230 ? -9.970 8.693 -8.647 1.00 96.38 230 TRP A CA 1
ATOM 1829 C C . TRP A 1 230 ? -9.127 8.582 -7.378 1.00 96.38 230 TRP A C 1
ATOM 1831 O O . TRP A 1 230 ? -9.665 8.307 -6.308 1.00 96.38 230 TRP A O 1
ATOM 1841 N N . HIS A 1 231 ? -7.833 8.885 -7.473 1.00 95.00 231 HIS A N 1
ATOM 1842 C CA . HIS A 1 231 ? -6.930 8.976 -6.330 1.00 95.00 231 HIS A CA 1
ATOM 1843 C C . HIS A 1 231 ? -7.380 10.068 -5.338 1.00 95.00 231 HIS A C 1
ATOM 1845 O O . HIS A 1 231 ? -7.527 9.798 -4.147 1.00 95.00 231 HIS A O 1
ATOM 1851 N N . ILE A 1 232 ? -7.692 11.284 -5.802 1.00 96.38 232 ILE A N 1
ATOM 1852 C CA . ILE A 1 232 ? -8.198 12.367 -4.935 1.00 96.38 232 ILE A CA 1
ATOM 1853 C C . ILE A 1 232 ? -9.542 11.990 -4.299 1.00 96.38 232 ILE A C 1
ATOM 1855 O O . ILE A 1 232 ? -9.769 12.246 -3.112 1.00 96.38 232 ILE A O 1
ATOM 1859 N N . LEU A 1 233 ? -10.437 11.362 -5.063 1.00 96.94 233 LEU A N 1
ATOM 1860 C CA . LEU A 1 233 ? -11.732 10.905 -4.559 1.00 96.94 233 LEU A CA 1
ATOM 1861 C C . LEU A 1 233 ? -11.571 9.804 -3.498 1.00 96.94 233 LEU A C 1
ATOM 1863 O O . LEU A 1 233 ? -12.271 9.812 -2.482 1.00 96.94 233 LEU A O 1
ATOM 1867 N N . MET A 1 234 ? -10.610 8.898 -3.688 1.00 95.62 234 MET A N 1
ATOM 1868 C CA . MET A 1 234 ? -10.222 7.887 -2.705 1.00 95.62 234 MET A CA 1
ATOM 1869 C C . MET A 1 234 ? -9.710 8.538 -1.415 1.00 95.62 234 MET A C 1
ATOM 1871 O O . MET A 1 234 ? -10.219 8.224 -0.339 1.00 95.62 234 MET A O 1
ATOM 1875 N N . LEU A 1 235 ? -8.773 9.489 -1.508 1.00 95.44 235 LEU A N 1
ATOM 1876 C CA . LEU A 1 235 ? -8.269 10.239 -0.349 1.00 95.44 235 LEU A CA 1
ATOM 1877 C C . LEU A 1 235 ? -9.401 10.960 0.387 1.00 95.44 235 LEU A C 1
ATOM 1879 O O . LEU A 1 235 ? -9.522 10.852 1.604 1.00 95.44 235 LEU A O 1
ATOM 1883 N N . SER A 1 236 ? -10.289 11.622 -0.356 1.00 97.12 236 SER A N 1
ATOM 1884 C CA . SER A 1 236 ? -11.461 12.311 0.199 1.00 97.12 236 SER A CA 1
ATOM 1885 C C . SER A 1 236 ? -12.388 11.345 0.942 1.00 97.12 236 SER A C 1
ATOM 1887 O O . SER A 1 236 ? -12.898 11.668 2.016 1.00 97.12 236 SER A O 1
ATOM 1889 N N . SER A 1 237 ? -12.566 10.133 0.408 1.00 97.00 237 SER A N 1
ATOM 1890 C CA . SER A 1 237 ? -13.341 9.061 1.042 1.00 97.00 237 SER A CA 1
ATOM 1891 C C . SER A 1 237 ? -12.692 8.599 2.348 1.00 97.00 237 SER A C 1
ATOM 1893 O O . SER A 1 237 ? -13.368 8.468 3.367 1.00 97.00 237 SER A O 1
ATOM 1895 N N . PHE A 1 238 ? -11.372 8.424 2.365 1.00 95.25 238 PHE A N 1
ATOM 1896 C CA . PHE A 1 238 ? -10.634 8.074 3.577 1.00 95.25 238 PHE A CA 1
ATOM 1897 C C . PHE A 1 238 ? -10.648 9.192 4.630 1.00 95.25 238 PHE A C 1
ATOM 1899 O O . PHE A 1 238 ? -10.833 8.913 5.816 1.00 95.25 238 PHE A O 1
ATOM 1906 N N . CYS A 1 239 ? -10.555 10.461 4.226 1.00 96.75 239 CYS A N 1
ATOM 1907 C CA . CYS A 1 239 ? -10.746 11.595 5.131 1.00 96.75 239 CYS A CA 1
ATOM 1908 C C . CYS A 1 239 ? -12.161 11.606 5.729 1.00 96.75 239 CYS A C 1
ATOM 1910 O O . CYS A 1 239 ? -12.320 11.813 6.934 1.00 96.75 239 CYS A O 1
ATOM 1912 N N . LEU A 1 240 ? -13.190 11.327 4.918 1.00 97.31 240 LEU A N 1
ATOM 1913 C CA . LEU A 1 240 ? -14.563 11.171 5.403 1.00 97.31 240 LEU A CA 1
ATOM 1914 C C . LEU A 1 240 ? -14.672 10.005 6.396 1.00 97.31 240 LEU A C 1
ATOM 1916 O O . LEU A 1 240 ? -15.333 10.136 7.425 1.00 97.31 240 LEU A O 1
ATOM 1920 N N . TRP A 1 241 ? -14.009 8.881 6.135 1.00 96.38 241 TRP A N 1
ATOM 1921 C CA . TRP A 1 241 ? -13.970 7.744 7.053 1.00 96.38 241 TRP A CA 1
ATOM 1922 C C . TRP A 1 241 ? -13.331 8.102 8.405 1.00 96.38 241 TRP A C 1
ATOM 1924 O O . TRP A 1 241 ? -13.951 7.866 9.446 1.00 96.38 241 TRP A O 1
ATOM 1934 N N . VAL A 1 242 ? -12.170 8.768 8.414 1.00 94.69 242 VAL A N 1
ATOM 1935 C CA . VAL A 1 242 ? -11.539 9.274 9.651 1.00 94.69 242 VAL A CA 1
ATOM 1936 C C . VAL A 1 242 ? -12.463 10.250 10.375 1.00 94.69 242 VAL A C 1
ATOM 1938 O O . VAL A 1 242 ? -12.605 10.175 11.594 1.00 94.69 242 VAL A O 1
ATOM 1941 N N . TYR A 1 243 ? -13.156 11.125 9.645 1.00 95.62 243 TYR A N 1
ATOM 1942 C CA . TYR A 1 243 ? -14.139 12.037 10.226 1.00 95.62 243 TYR A CA 1
ATOM 1943 C C . TYR A 1 243 ? -15.310 11.292 10.891 1.00 95.62 243 TYR A C 1
ATOM 1945 O O . TYR A 1 243 ? -15.725 11.646 11.997 1.00 95.62 243 TYR A O 1
ATOM 1953 N N . ILE A 1 244 ? -15.825 10.225 10.272 1.00 94.56 244 ILE A N 1
ATOM 1954 C CA . ILE A 1 244 ? -16.883 9.378 10.848 1.00 94.56 244 ILE A CA 1
ATOM 1955 C C . ILE A 1 244 ? -16.404 8.724 12.153 1.00 94.56 244 ILE A C 1
ATOM 1957 O O . ILE A 1 244 ? -17.151 8.734 13.140 1.00 94.56 244 ILE A O 1
ATOM 1961 N N . ILE A 1 245 ? -15.168 8.209 12.184 1.00 92.81 245 ILE A N 1
ATOM 1962 C CA . ILE A 1 245 ? -14.541 7.657 13.397 1.00 92.81 245 ILE A CA 1
ATOM 1963 C C . ILE A 1 245 ? -14.395 8.746 14.460 1.00 92.81 245 ILE A C 1
ATOM 1965 O O . ILE A 1 245 ? -14.856 8.562 15.586 1.00 92.81 245 ILE A O 1
ATOM 1969 N N . PHE A 1 246 ? -13.835 9.903 14.105 1.00 92.56 246 PHE A N 1
ATOM 1970 C CA . PHE A 1 246 ? -13.648 11.035 15.012 1.00 92.56 246 PHE A CA 1
ATOM 1971 C C . PHE A 1 246 ? -14.953 11.436 15.701 1.00 92.56 246 PHE A C 1
ATOM 1973 O O . PHE A 1 246 ? -14.985 11.590 16.919 1.00 92.56 246 PHE A O 1
ATOM 1980 N N . ARG A 1 247 ? -16.062 11.552 14.957 1.00 92.38 247 ARG A N 1
ATOM 1981 C CA . ARG A 1 247 ? -17.367 11.911 15.540 1.00 92.38 247 ARG A CA 1
ATOM 1982 C C . ARG A 1 247 ? -17.843 10.923 16.602 1.00 92.38 247 ARG A C 1
ATOM 1984 O O . ARG A 1 247 ? -18.499 11.340 17.553 1.00 92.38 247 ARG A O 1
ATOM 1991 N N . ALA A 1 248 ? -17.543 9.638 16.429 1.00 88.50 248 ALA A N 1
ATOM 1992 C CA . ALA A 1 248 ? -17.903 8.601 17.386 1.00 88.50 248 ALA A CA 1
ATOM 1993 C C . ALA A 1 248 ? -16.913 8.527 18.557 1.00 88.50 248 ALA A C 1
ATOM 1995 O O . ALA A 1 248 ? -17.323 8.324 19.692 1.00 88.50 248 ALA A O 1
ATOM 1996 N N . VAL A 1 249 ? -15.618 8.718 18.321 1.00 87.62 249 VAL A N 1
ATOM 1997 C CA . VAL A 1 249 ? -14.593 8.554 19.361 1.00 87.62 249 VAL A CA 1
ATOM 1998 C C . VAL A 1 249 ? -14.398 9.831 20.193 1.00 87.62 249 VAL A C 1
ATOM 2000 O O . VAL A 1 249 ? -14.083 9.743 21.375 1.00 87.62 249 VAL A O 1
ATOM 2003 N N . LYS A 1 250 ? -14.665 11.025 19.649 1.00 8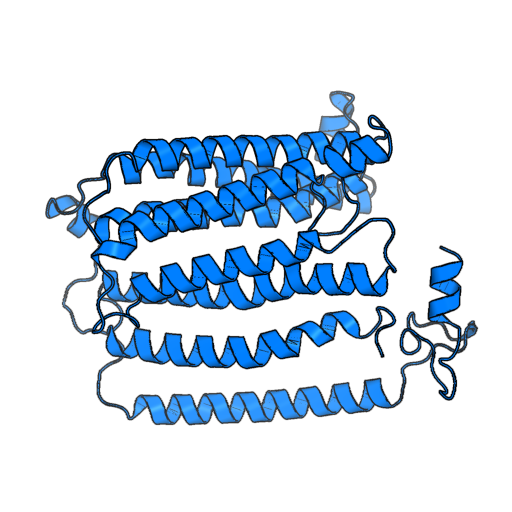8.50 250 LYS A N 1
ATOM 2004 C CA . LYS A 1 250 ? -14.490 12.312 20.351 1.00 88.50 250 LYS A CA 1
ATOM 2005 C C . LYS A 1 250 ? -15.151 12.368 21.741 1.00 88.50 250 LYS A C 1
ATOM 2007 O O . LYS A 1 250 ? -14.474 12.810 22.661 1.00 88.50 250 LYS A O 1
ATOM 2012 N N . PRO A 1 251 ? -16.416 11.942 21.944 1.00 85.94 251 PRO A N 1
ATOM 2013 C CA . PRO A 1 251 ? -17.043 11.978 23.270 1.00 85.94 251 PRO A CA 1
ATOM 2014 C C . PRO A 1 251 ? -16.430 10.986 24.265 1.00 85.94 251 PRO A C 1
ATOM 2016 O O . PRO A 1 251 ? -16.655 11.112 25.463 1.00 85.94 251 PRO A O 1
ATOM 2019 N N . TRP A 1 252 ? -15.709 9.979 23.768 1.00 81.75 252 TRP A N 1
ATOM 2020 C CA . TRP A 1 252 ? -15.037 8.977 24.585 1.00 81.75 252 TRP A CA 1
ATOM 2021 C C . TRP A 1 252 ? -13.675 9.469 25.076 1.00 81.75 252 TRP A C 1
ATOM 2023 O O . TRP A 1 252 ? -13.304 9.161 26.202 1.00 81.75 252 TRP A O 1
ATOM 2033 N N . ILE A 1 253 ? -12.930 10.228 24.264 1.00 83.81 253 ILE A N 1
ATOM 2034 C CA . ILE A 1 253 ? -11.571 10.666 24.607 1.00 83.81 253 ILE A CA 1
ATOM 2035 C C . ILE A 1 253 ? -11.592 11.687 25.758 1.00 83.81 253 ILE A C 1
ATOM 2037 O O . ILE A 1 253 ? -12.178 12.762 25.666 1.00 83.81 253 ILE A O 1
ATOM 2041 N N . THR A 1 254 ? -10.875 11.352 26.824 1.00 83.88 254 THR A N 1
ATOM 2042 C CA . THR A 1 254 ? -10.601 12.137 28.033 1.00 83.88 254 THR A CA 1
ATOM 2043 C C . THR A 1 254 ? -9.128 11.957 28.407 1.00 83.88 254 THR A C 1
ATOM 2045 O O . THR A 1 254 ? -8.501 10.984 27.987 1.00 83.88 254 THR A O 1
ATOM 2048 N N . SER A 1 255 ? -8.557 12.829 29.245 1.00 78.81 255 SER A N 1
ATOM 2049 C CA . SER A 1 255 ? -7.134 12.742 29.627 1.00 78.81 255 SER A CA 1
ATOM 2050 C C . SER A 1 255 ? -6.725 11.394 30.241 1.00 78.81 255 SER A C 1
ATOM 2052 O O . SER A 1 255 ? -5.563 11.015 30.157 1.00 78.81 255 SER A O 1
ATOM 2054 N N . GLN A 1 256 ? -7.668 10.648 30.825 1.00 77.44 256 GLN A N 1
ATOM 2055 C CA . GLN A 1 256 ? -7.403 9.349 31.453 1.00 77.44 256 GLN A CA 1
ATOM 2056 C C . GLN A 1 256 ? -7.404 8.169 30.468 1.00 77.44 256 GLN A C 1
ATOM 2058 O O . GLN A 1 256 ? -6.879 7.108 30.790 1.00 77.44 256 GLN A O 1
ATOM 2063 N N . ASN A 1 257 ? -7.987 8.318 29.274 1.00 77.88 257 ASN A N 1
ATOM 2064 C CA . ASN A 1 257 ? -8.142 7.223 28.307 1.00 77.88 257 ASN A CA 1
ATOM 2065 C C . ASN A 1 257 ? -7.581 7.550 26.911 1.00 77.88 257 ASN A C 1
ATOM 2067 O O . ASN A 1 257 ? -7.891 6.849 25.943 1.00 77.88 257 ASN A O 1
ATOM 2071 N N . LEU A 1 258 ? -6.711 8.561 26.823 1.00 79.56 258 LEU A N 1
ATOM 2072 C CA . LEU A 1 258 ? -5.982 8.942 25.607 1.00 79.56 258 LEU A CA 1
ATOM 2073 C C . LEU A 1 258 ? -5.203 7.784 24.975 1.00 79.56 258 LEU A C 1
ATOM 2075 O O . LEU A 1 258 ? -5.018 7.776 23.766 1.00 79.56 258 LEU A O 1
ATOM 2079 N N . TRP A 1 259 ? -4.787 6.808 25.783 1.00 72.50 259 TRP A N 1
ATOM 2080 C CA . TRP A 1 259 ? -4.030 5.627 25.357 1.00 72.50 259 TRP A CA 1
ATOM 2081 C C . TRP A 1 259 ? -4.885 4.358 25.271 1.00 72.50 259 TRP A C 1
ATOM 2083 O O . TRP A 1 259 ? -4.359 3.255 25.162 1.00 72.50 259 TRP A O 1
ATOM 2093 N N . SER A 1 260 ? -6.211 4.495 25.350 1.00 73.62 260 SER A N 1
ATOM 2094 C CA . SER A 1 260 ? -7.125 3.360 25.213 1.00 73.62 260 SER A CA 1
ATOM 2095 C C . SER A 1 260 ? -7.199 2.866 23.768 1.00 73.62 260 SER A C 1
ATOM 2097 O O . SER A 1 260 ? -6.937 3.609 22.823 1.00 73.62 260 SER A O 1
ATOM 2099 N N . VAL A 1 261 ? -7.621 1.615 23.580 1.00 71.50 261 VAL A N 1
ATOM 2100 C CA . VAL A 1 261 ? -7.714 1.009 22.242 1.00 71.50 261 VAL A CA 1
ATOM 2101 C C . VAL A 1 261 ? -8.587 1.813 21.254 1.00 71.50 261 VAL A C 1
ATOM 2103 O O . VAL A 1 261 ? -8.152 2.005 20.122 1.00 71.50 261 VAL A O 1
ATOM 2106 N N . PRO A 1 262 ? -9.756 2.375 21.634 1.00 77.06 262 PRO A N 1
ATOM 2107 C CA . PRO A 1 262 ? -10.510 3.278 20.756 1.00 77.06 262 PRO A CA 1
ATOM 2108 C C . PRO A 1 262 ? -9.737 4.522 20.294 1.00 77.06 262 PRO A C 1
ATOM 2110 O O . PRO A 1 262 ? -9.918 4.968 19.162 1.00 77.06 262 PRO A O 1
ATOM 2113 N N . ALA A 1 263 ? -8.885 5.083 21.157 1.00 79.69 263 ALA A N 1
ATOM 2114 C CA . ALA A 1 263 ? -8.055 6.234 20.816 1.00 79.69 263 ALA A CA 1
ATOM 2115 C C . ALA A 1 263 ? -6.931 5.826 19.852 1.00 79.69 263 ALA A C 1
ATOM 2117 O O . ALA A 1 263 ? -6.758 6.472 18.822 1.00 79.69 263 ALA A O 1
ATOM 2118 N N . TRP A 1 264 ? -6.263 4.695 20.106 1.00 76.38 264 TRP A N 1
ATOM 2119 C CA . TRP A 1 264 ? -5.289 4.109 19.177 1.00 76.38 264 TRP A CA 1
ATOM 2120 C C . TRP A 1 264 ? -5.893 3.772 17.816 1.00 76.38 264 TRP A C 1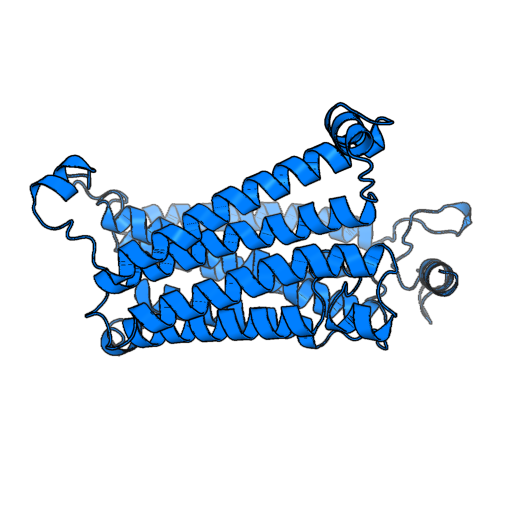
ATOM 2122 O O . TRP A 1 264 ? -5.262 4.029 16.797 1.00 76.38 264 TRP A O 1
ATOM 2132 N N . LEU A 1 265 ? -7.132 3.274 17.777 1.00 78.06 265 LEU A N 1
ATOM 2133 C CA . LEU A 1 265 ? -7.848 3.039 16.525 1.00 78.06 265 LEU A CA 1
ATOM 2134 C C . LEU A 1 265 ? -8.040 4.344 15.742 1.00 78.06 265 LEU A C 1
ATOM 2136 O O . LEU A 1 265 ? -7.837 4.366 14.529 1.00 78.06 265 LEU A O 1
ATOM 2140 N N . PHE A 1 266 ? -8.405 5.435 16.421 1.00 85.38 266 PHE A N 1
ATOM 2141 C CA . PHE A 1 266 ? -8.541 6.749 15.795 1.00 85.38 266 PHE A CA 1
ATOM 2142 C C . PHE A 1 266 ? -7.193 7.302 15.306 1.00 85.38 266 PHE A C 1
ATOM 2144 O O . PHE A 1 266 ? -7.102 7.712 14.150 1.00 85.38 266 PHE A O 1
ATOM 2151 N N . TYR A 1 267 ? -6.142 7.268 16.133 1.00 84.88 267 TYR A N 1
ATOM 2152 C CA . TYR A 1 267 ? -4.807 7.740 15.746 1.00 84.88 267 TYR A CA 1
ATOM 2153 C C . TYR A 1 267 ? -4.218 6.914 14.600 1.00 84.88 267 TYR A C 1
ATOM 2155 O O . TYR A 1 267 ? -3.742 7.488 13.626 1.00 84.88 267 TYR A O 1
ATOM 2163 N N . GLY A 1 268 ? -4.328 5.584 14.681 1.00 82.94 268 GLY A N 1
ATOM 2164 C CA . GLY A 1 268 ? -3.915 4.635 13.647 1.00 82.94 268 GLY A CA 1
ATOM 2165 C C . GLY A 1 268 ? -4.633 4.881 12.319 1.00 82.94 268 GLY A C 1
ATOM 2166 O O . GLY A 1 268 ? -4.005 4.959 11.269 1.00 82.94 268 GLY A O 1
ATOM 2167 N N . SER A 1 269 ? -5.948 5.110 12.368 1.00 86.88 269 SER A N 1
ATOM 2168 C CA . SER A 1 269 ? -6.733 5.484 11.184 1.00 86.88 269 SER A CA 1
ATOM 2169 C C . SER A 1 269 ? -6.274 6.822 10.594 1.00 86.88 269 SER A C 1
ATOM 2171 O O . SER A 1 269 ? -6.170 6.959 9.380 1.00 86.88 269 SER A O 1
ATOM 2173 N N . GLY A 1 270 ? -5.985 7.815 11.440 1.00 89.38 270 GLY A N 1
ATOM 2174 C CA . GLY A 1 270 ? -5.514 9.131 11.009 1.00 89.38 270 GLY A CA 1
ATOM 2175 C C . GLY A 1 270 ? -4.134 9.090 10.350 1.00 89.38 270 GLY A C 1
ATOM 2176 O O . GLY A 1 270 ? -3.969 9.641 9.264 1.00 89.38 270 GLY A O 1
ATOM 2177 N N . ILE A 1 271 ? -3.161 8.410 10.968 1.00 87.25 271 ILE A N 1
ATOM 2178 C CA . ILE A 1 271 ? -1.801 8.283 10.419 1.00 87.25 271 ILE A CA 1
ATOM 2179 C C . ILE A 1 271 ? -1.792 7.471 9.118 1.00 87.25 271 ILE A C 1
ATOM 2181 O O . ILE A 1 271 ? -1.115 7.854 8.169 1.00 87.25 271 ILE A O 1
ATOM 2185 N N . MET A 1 272 ? -2.618 6.422 9.030 1.00 86.31 272 MET A N 1
ATOM 2186 C CA . MET A 1 272 ? -2.816 5.650 7.801 1.00 86.31 272 MET A CA 1
ATOM 2187 C C . MET A 1 272 ? -3.271 6.547 6.648 1.00 86.31 272 MET A C 1
ATOM 2189 O O . MET A 1 272 ? -2.694 6.514 5.564 1.00 86.31 272 MET A O 1
ATOM 2193 N N . VAL A 1 273 ? -4.280 7.389 6.878 1.00 90.62 273 VAL A N 1
ATOM 2194 C CA . VAL A 1 273 ? -4.756 8.316 5.843 1.00 90.62 273 VAL A CA 1
ATOM 2195 C C . VAL A 1 273 ? -3.729 9.404 5.541 1.00 90.62 273 VAL A C 1
ATOM 2197 O O . VAL A 1 273 ? -3.612 9.806 4.389 1.00 90.62 273 VAL A O 1
ATOM 2200 N N . LEU A 1 274 ? -2.950 9.852 6.529 1.00 91.12 274 LEU A N 1
ATOM 2201 C CA . LEU A 1 274 ? -1.873 10.819 6.316 1.00 91.12 274 LEU A CA 1
ATOM 2202 C C . LEU A 1 274 ? -0.808 10.284 5.349 1.00 91.12 274 LEU A C 1
ATOM 2204 O O . LEU A 1 274 ? -0.425 11.002 4.430 1.00 91.12 274 LEU A O 1
ATOM 2208 N N . PHE A 1 275 ? -0.368 9.033 5.501 1.00 89.56 275 PHE A N 1
ATOM 2209 C CA . PHE A 1 275 ? 0.638 8.449 4.604 1.00 89.56 275 PHE A CA 1
ATOM 2210 C C . PHE A 1 275 ? 0.142 8.258 3.168 1.00 89.56 275 PHE A C 1
ATOM 2212 O O . PHE A 1 275 ? 0.927 8.405 2.232 1.00 89.56 275 PHE A O 1
ATOM 2219 N N . LEU A 1 276 ? -1.163 8.063 2.958 1.00 90.44 276 LEU A N 1
ATOM 2220 C CA . LEU A 1 276 ? -1.734 8.034 1.609 1.00 90.44 276 LEU A CA 1
ATOM 2221 C C . LEU A 1 276 ? -1.532 9.345 0.832 1.00 90.44 276 LEU A C 1
ATOM 2223 O O . LEU A 1 276 ? -1.415 9.316 -0.395 1.00 90.44 276 LEU A O 1
ATOM 2227 N N . PHE A 1 277 ? -1.430 10.495 1.511 1.00 92.69 277 PHE A N 1
ATOM 2228 C CA . PHE A 1 277 ? -1.159 11.769 0.835 1.00 92.69 277 PHE A CA 1
ATOM 2229 C C . PHE A 1 277 ? 0.218 11.808 0.170 1.00 92.69 277 PHE A C 1
ATOM 2231 O O . PHE A 1 277 ? 0.400 12.591 -0.762 1.00 92.69 277 PHE A O 1
ATOM 2238 N N . PHE A 1 278 ? 1.169 10.951 0.560 1.00 92.25 278 PHE A N 1
ATOM 2239 C CA . PHE A 1 278 ? 2.472 10.901 -0.105 1.00 92.25 278 PHE A CA 1
ATOM 2240 C C . PHE A 1 278 ? 2.368 10.544 -1.593 1.00 92.25 278 PHE A C 1
ATOM 2242 O O . PHE A 1 278 ? 3.147 11.050 -2.399 1.00 92.25 278 PHE A O 1
ATOM 2249 N N . GLY A 1 279 ? 1.335 9.792 -1.992 1.00 89.75 279 GLY A N 1
ATOM 2250 C CA . GLY A 1 279 ? 1.080 9.481 -3.406 1.00 89.75 279 GLY A CA 1
ATOM 2251 C C . GLY A 1 279 ? 0.703 10.703 -4.258 1.00 89.75 279 GLY A C 1
ATOM 2252 O O . GLY A 1 279 ? 0.713 10.637 -5.489 1.00 89.75 279 GLY A O 1
ATOM 2253 N N . MET A 1 280 ? 0.378 11.838 -3.633 1.00 92.56 280 MET A N 1
ATOM 2254 C CA . MET A 1 280 ? 0.087 13.093 -4.332 1.00 92.56 280 MET A CA 1
ATOM 2255 C C . MET A 1 280 ? 1.344 13.835 -4.783 1.00 92.56 280 MET A C 1
ATOM 2257 O O . MET A 1 280 ? 1.255 14.659 -5.690 1.00 92.56 280 MET A O 1
ATOM 2261 N N . PHE A 1 281 ? 2.505 13.537 -4.194 1.00 93.31 281 PHE A N 1
ATOM 2262 C CA . PHE A 1 281 ? 3.768 14.182 -4.563 1.00 93.31 281 PHE A CA 1
ATOM 2263 C C . PHE A 1 281 ? 4.403 13.613 -5.831 1.00 93.31 281 PHE A C 1
ATOM 2265 O O . PHE A 1 281 ? 5.325 14.230 -6.358 1.00 93.31 281 PHE A O 1
ATOM 2272 N N . MET A 1 282 ? 3.910 12.476 -6.328 1.00 92.00 282 MET A N 1
ATOM 2273 C CA . MET A 1 282 ? 4.359 11.864 -7.578 1.00 92.00 282 MET A CA 1
ATOM 2274 C C . MET A 1 282 ? 3.764 12.600 -8.776 1.00 92.00 282 MET A C 1
ATOM 2276 O O . MET A 1 282 ? 2.543 12.686 -8.882 1.00 92.00 282 MET A O 1
ATOM 2280 N N . THR A 1 283 ? 4.584 13.065 -9.715 1.00 88.94 283 THR A N 1
ATOM 2281 C CA . THR A 1 283 ? 4.105 13.638 -10.983 1.00 88.94 283 THR A CA 1
ATOM 2282 C C . THR A 1 283 ? 4.800 13.006 -12.191 1.00 88.94 283 THR A C 1
ATOM 2284 O O . THR A 1 283 ? 5.945 12.574 -12.072 1.00 88.94 283 THR A O 1
ATOM 2287 N N . PRO A 1 284 ? 4.164 12.990 -13.380 1.00 87.94 284 PRO A N 1
ATOM 2288 C CA . PRO A 1 284 ? 4.781 12.433 -14.591 1.00 87.94 284 PRO A CA 1
ATOM 2289 C C . PRO A 1 284 ? 6.065 13.149 -15.044 1.00 87.94 284 PRO A C 1
ATOM 2291 O O . PRO A 1 284 ? 6.870 12.577 -15.767 1.00 87.94 284 PRO A O 1
ATOM 2294 N N . SER A 1 285 ? 6.251 14.408 -14.640 1.00 89.81 285 SER A N 1
ATOM 2295 C CA . SER A 1 285 ? 7.390 15.253 -15.024 1.00 89.81 285 SER A CA 1
ATOM 2296 C C . SER A 1 285 ? 8.607 15.142 -14.099 1.00 89.81 285 SER A C 1
ATOM 2298 O O . SER A 1 285 ? 9.653 15.722 -14.395 1.00 89.81 285 SER A O 1
ATOM 2300 N N . GLN A 1 286 ? 8.482 14.459 -12.960 1.00 92.06 286 GLN A N 1
ATOM 2301 C CA . GLN A 1 286 ? 9.568 14.311 -11.994 1.00 92.06 286 GLN A CA 1
ATOM 2302 C C . GLN A 1 286 ? 10.601 13.272 -12.437 1.00 92.06 286 GLN A C 1
ATOM 2304 O O . GLN A 1 286 ? 10.346 12.402 -13.266 1.00 92.06 286 GLN A O 1
ATOM 2309 N N . ASN A 1 287 ? 11.792 13.344 -11.835 1.00 92.44 287 ASN A N 1
ATOM 2310 C CA . ASN A 1 287 ? 12.776 12.279 -11.973 1.00 92.44 287 ASN A CA 1
ATOM 2311 C C . ASN A 1 287 ? 12.212 10.965 -11.409 1.00 92.44 287 ASN A C 1
ATOM 2313 O O . ASN A 1 287 ? 11.655 10.955 -10.310 1.00 92.44 287 ASN A O 1
ATOM 2317 N N . PHE A 1 288 ? 12.443 9.864 -12.128 1.00 91.44 288 PHE A N 1
ATOM 2318 C CA . PHE A 1 288 ? 11.977 8.530 -11.755 1.00 91.44 288 PHE A CA 1
ATOM 2319 C C . PHE A 1 288 ? 12.305 8.161 -10.301 1.00 91.44 288 PHE A C 1
ATOM 2321 O O . PHE A 1 288 ? 11.418 7.713 -9.585 1.00 91.44 288 PHE A O 1
ATOM 2328 N N . ALA A 1 289 ? 13.533 8.410 -9.833 1.00 92.38 289 ALA A N 1
ATOM 2329 C CA . ALA A 1 289 ? 13.961 8.068 -8.474 1.00 92.38 289 ALA A CA 1
ATOM 2330 C C . ALA A 1 289 ? 13.178 8.838 -7.396 1.00 92.38 289 ALA A C 1
ATOM 2332 O O . ALA A 1 289 ? 12.914 8.311 -6.318 1.00 92.38 289 ALA A O 1
ATOM 2333 N N . ILE A 1 290 ? 12.778 10.083 -7.686 1.00 93.62 290 ILE A N 1
ATOM 2334 C CA . ILE A 1 290 ? 11.981 10.912 -6.770 1.00 93.62 290 ILE A CA 1
ATOM 2335 C C . ILE A 1 290 ? 10.531 10.423 -6.746 1.00 93.62 290 ILE A C 1
ATOM 2337 O O . ILE A 1 290 ? 9.938 10.308 -5.674 1.00 93.62 290 ILE A O 1
ATOM 2341 N N . SER A 1 291 ? 9.954 10.116 -7.909 1.00 93.62 291 SER A N 1
ATOM 2342 C CA . SER A 1 291 ? 8.603 9.556 -7.980 1.00 93.62 291 SER A CA 1
ATOM 2343 C C . SER A 1 291 ? 8.531 8.178 -7.321 1.00 93.62 291 SER A C 1
ATOM 2345 O O . SER A 1 291 ? 7.588 7.920 -6.580 1.00 93.62 291 SER A O 1
ATOM 2347 N N . ASP A 1 292 ? 9.541 7.327 -7.515 1.00 92.75 292 ASP A N 1
ATOM 2348 C CA . ASP A 1 292 ? 9.606 6.000 -6.900 1.00 92.75 292 ASP A CA 1
ATOM 2349 C C . ASP A 1 292 ? 9.840 6.075 -5.382 1.00 92.75 292 ASP A C 1
ATOM 2351 O O . ASP A 1 292 ? 9.231 5.326 -4.622 1.00 92.75 292 ASP A O 1
ATOM 2355 N N . TYR A 1 293 ? 10.623 7.053 -4.909 1.00 93.19 293 TYR A N 1
ATOM 2356 C CA . TYR A 1 293 ? 10.718 7.368 -3.482 1.00 93.19 293 TYR A CA 1
ATOM 2357 C C . TYR A 1 293 ? 9.338 7.673 -2.884 1.00 93.19 293 TYR A C 1
ATOM 2359 O O . TYR A 1 293 ? 8.941 7.042 -1.905 1.00 93.19 293 TYR A O 1
ATOM 2367 N N . TRP A 1 294 ? 8.569 8.585 -3.490 1.00 93.62 294 TRP A N 1
ATOM 2368 C CA . TRP A 1 294 ? 7.218 8.904 -3.014 1.00 93.62 294 TRP A CA 1
ATOM 2369 C C . TRP A 1 294 ? 6.245 7.732 -3.150 1.00 93.62 294 TRP A C 1
ATOM 2371 O O . TRP A 1 294 ? 5.374 7.565 -2.294 1.00 93.62 294 TRP A O 1
ATOM 2381 N N . ARG A 1 295 ? 6.419 6.892 -4.177 1.00 93.12 295 ARG A N 1
ATOM 2382 C CA . ARG A 1 295 ? 5.650 5.659 -4.356 1.00 93.12 295 ARG A CA 1
ATOM 2383 C C . ARG A 1 295 ? 5.838 4.724 -3.172 1.00 93.12 295 ARG A C 1
ATOM 2385 O O . ARG A 1 295 ? 4.848 4.288 -2.599 1.00 93.12 295 ARG A O 1
ATOM 2392 N N . TRP A 1 296 ? 7.073 4.458 -2.758 1.00 92.50 296 TRP A N 1
ATOM 2393 C CA . TRP A 1 296 ? 7.339 3.609 -1.596 1.00 92.50 296 TRP A CA 1
ATOM 2394 C C . TRP A 1 296 ? 7.005 4.288 -0.272 1.00 92.50 296 TRP A C 1
ATOM 2396 O O . TRP A 1 296 ? 6.545 3.613 0.644 1.00 92.50 296 TRP A O 1
ATOM 2406 N N . MET A 1 297 ? 7.147 5.613 -0.171 1.00 90.94 297 MET A N 1
ATOM 2407 C CA . MET A 1 297 ? 6.623 6.357 0.979 1.00 90.94 297 MET A CA 1
ATOM 2408 C C . MET A 1 297 ? 5.113 6.166 1.105 1.00 90.94 297 MET A C 1
ATOM 2410 O O . MET A 1 297 ? 4.618 6.074 2.219 1.00 90.94 297 MET A O 1
ATOM 2414 N N . ASN A 1 298 ? 4.379 6.068 -0.006 1.00 90.38 298 ASN A N 1
ATOM 2415 C CA . ASN A 1 298 ? 2.986 5.652 0.031 1.00 90.38 298 ASN A CA 1
ATOM 2416 C C . ASN A 1 298 ? 2.895 4.165 0.395 1.00 90.38 298 ASN A C 1
ATOM 2418 O O . ASN A 1 298 ? 2.472 3.857 1.493 1.00 90.38 298 ASN A O 1
ATOM 2422 N N . ILE A 1 299 ? 3.366 3.247 -0.449 1.00 89.75 299 ILE A N 1
ATOM 2423 C CA . ILE A 1 299 ? 3.119 1.804 -0.310 1.00 89.75 299 ILE A CA 1
ATOM 2424 C C . ILE A 1 299 ? 3.683 1.228 0.989 1.00 89.75 299 ILE A C 1
ATOM 2426 O O . ILE A 1 299 ? 2.936 0.643 1.761 1.00 89.75 299 ILE A O 1
ATOM 2430 N N . HIS A 1 300 ? 4.980 1.376 1.253 1.00 89.56 300 HIS A N 1
ATOM 2431 C CA . HIS A 1 300 ? 5.620 0.739 2.403 1.00 89.56 300 HIS A CA 1
ATOM 2432 C C . HIS A 1 300 ? 5.159 1.388 3.713 1.00 89.56 300 HIS A C 1
ATOM 2434 O O . HIS A 1 300 ? 4.735 0.688 4.629 1.00 89.56 300 HIS A O 1
ATOM 2440 N N . MET A 1 301 ? 5.141 2.726 3.804 1.00 85.62 301 MET A N 1
ATOM 2441 C CA . MET A 1 301 ? 4.711 3.365 5.056 1.00 85.62 301 MET A CA 1
ATOM 2442 C C . MET A 1 301 ? 3.220 3.185 5.316 1.00 85.62 301 MET A C 1
ATOM 2444 O O . MET A 1 301 ? 2.811 3.011 6.457 1.00 85.62 301 MET A O 1
ATOM 2448 N N . TRP A 1 302 ? 2.383 3.240 4.285 1.00 84.00 302 TRP A N 1
ATOM 2449 C CA . TRP A 1 302 ? 0.956 3.022 4.458 1.00 84.00 302 TRP A CA 1
ATOM 2450 C C . TRP A 1 302 ? 0.654 1.552 4.727 1.00 84.00 302 TRP A C 1
ATOM 2452 O O . TRP A 1 302 ? 0.043 1.240 5.746 1.00 84.00 302 TRP A O 1
ATOM 2462 N N . VAL A 1 303 ? 1.091 0.642 3.854 1.00 75.62 303 VAL A N 1
ATOM 2463 C CA . VAL A 1 303 ? 0.707 -0.766 3.947 1.00 75.62 303 VAL A CA 1
ATOM 2464 C C . VAL A 1 303 ? 1.394 -1.455 5.113 1.00 75.62 303 VAL A C 1
ATOM 2466 O O . VAL A 1 303 ? 0.721 -2.006 5.979 1.00 75.62 303 VAL A O 1
ATOM 2469 N N . GLU A 1 304 ? 2.717 -1.394 5.174 1.00 76.19 304 GLU A N 1
ATOM 2470 C CA . GLU A 1 304 ? 3.487 -2.156 6.156 1.00 76.19 304 GLU A CA 1
ATOM 2471 C C . GLU A 1 304 ? 3.345 -1.547 7.558 1.00 76.19 304 GLU A C 1
ATOM 2473 O O . GLU A 1 304 ? 2.859 -2.200 8.476 1.00 76.19 304 GLU A O 1
ATOM 2478 N N . VAL A 1 305 ? 3.633 -0.249 7.723 1.00 73.12 305 VAL A N 1
ATOM 2479 C CA . VAL A 1 305 ? 3.650 0.371 9.064 1.00 73.12 305 VAL A CA 1
ATOM 2480 C C . VAL A 1 305 ? 2.248 0.461 9.666 1.00 73.12 305 VAL A C 1
ATOM 2482 O O . VAL A 1 305 ? 2.068 0.231 10.863 1.00 73.12 305 VAL A O 1
ATOM 2485 N N . THR A 1 306 ? 1.235 0.847 8.881 1.00 75.88 306 THR A N 1
ATOM 2486 C CA . THR A 1 306 ? -0.073 1.174 9.470 1.00 75.88 306 THR A CA 1
ATOM 2487 C C . THR A 1 306 ? -1.035 -0.004 9.537 1.00 75.88 306 THR A C 1
ATOM 2489 O O . THR A 1 306 ? -1.765 -0.079 10.529 1.00 75.88 306 THR A O 1
ATOM 2492 N N . PHE A 1 307 ? -1.011 -0.971 8.602 1.00 77.88 307 PHE A N 1
ATOM 2493 C CA . PHE A 1 307 ? -1.875 -2.157 8.743 1.00 77.88 307 PHE A CA 1
ATOM 2494 C C . PHE A 1 307 ? -1.438 -3.081 9.848 1.00 77.88 307 PHE A C 1
ATOM 2496 O O . PHE A 1 307 ? -2.309 -3.594 10.551 1.00 77.88 307 PHE A O 1
ATOM 2503 N N . GLU A 1 308 ? -0.140 -3.295 10.030 1.00 79.19 308 GLU A N 1
ATOM 2504 C CA . GLU A 1 308 ? 0.339 -4.191 11.079 1.00 79.19 308 GLU A CA 1
ATOM 2505 C C . GLU A 1 308 ? -0.051 -3.656 12.458 1.00 79.19 308 GLU A C 1
ATOM 2507 O O . GLU A 1 308 ? -0.645 -4.375 13.267 1.00 79.19 308 GLU A O 1
ATOM 2512 N N . VAL A 1 309 ? 0.148 -2.355 12.687 1.00 79.56 309 VAL A N 1
ATOM 2513 C CA . VAL A 1 309 ? -0.282 -1.660 13.907 1.00 79.56 309 VAL A CA 1
ATOM 2514 C C . VAL A 1 309 ? -1.801 -1.721 14.085 1.00 79.56 309 VAL A C 1
ATOM 2516 O O . VAL A 1 309 ? -2.296 -2.097 15.152 1.00 79.56 309 VAL A O 1
ATOM 2519 N N . PHE A 1 310 ? -2.558 -1.371 13.047 1.00 79.38 310 PHE A N 1
ATOM 2520 C CA . PHE A 1 310 ? -4.017 -1.309 13.095 1.00 79.38 310 PHE A CA 1
ATOM 2521 C C . PHE A 1 310 ? -4.662 -2.685 13.317 1.00 79.38 310 PHE A C 1
ATOM 2523 O O . PHE A 1 310 ? -5.529 -2.830 14.184 1.00 79.38 310 PHE A O 1
ATOM 2530 N N . THR A 1 311 ? -4.197 -3.707 12.598 1.00 81.62 311 THR A N 1
ATOM 2531 C CA . THR A 1 311 ? -4.654 -5.099 12.728 1.00 81.62 311 THR A CA 1
ATOM 2532 C C . THR A 1 311 ? -4.328 -5.638 14.113 1.00 81.62 311 THR A C 1
ATOM 2534 O O . THR A 1 311 ? -5.210 -6.183 14.774 1.00 81.62 311 THR A O 1
ATOM 2537 N N . THR A 1 312 ? -3.106 -5.414 14.605 1.00 83.56 312 THR A N 1
ATOM 2538 C CA . THR A 1 312 ? -2.689 -5.833 15.952 1.00 83.56 312 THR A CA 1
ATOM 2539 C C . THR A 1 312 ? -3.582 -5.215 17.030 1.00 83.56 312 THR A C 1
ATOM 2541 O O . THR A 1 312 ? -4.054 -5.919 17.927 1.00 83.56 312 THR A O 1
ATOM 2544 N N . CYS A 1 313 ? -3.902 -3.921 16.912 1.00 80.56 313 CYS A N 1
ATOM 2545 C CA . CYS A 1 313 ? -4.805 -3.238 17.838 1.00 80.56 313 CYS A CA 1
ATOM 2546 C C . CYS A 1 313 ? -6.228 -3.809 17.795 1.00 80.56 313 CYS A C 1
ATOM 2548 O O . CYS A 1 313 ? -6.831 -4.046 18.843 1.00 80.56 313 CYS A O 1
ATOM 2550 N N . ILE A 1 314 ? -6.778 -4.030 16.597 1.00 80.69 314 ILE A N 1
ATOM 2551 C CA . ILE A 1 314 ? -8.141 -4.546 16.434 1.00 80.69 314 ILE A CA 1
ATOM 2552 C C . ILE A 1 314 ? -8.253 -5.986 16.921 1.00 80.69 314 ILE A C 1
ATOM 2554 O O . ILE A 1 314 ? -9.178 -6.295 17.670 1.00 80.69 314 ILE A O 1
ATOM 2558 N N . VAL A 1 315 ? -7.334 -6.861 16.521 1.00 84.25 315 VAL A N 1
ATOM 2559 C CA . VAL A 1 315 ? -7.352 -8.270 16.923 1.00 84.25 315 VAL A CA 1
ATOM 2560 C C . VAL A 1 315 ? -7.182 -8.374 18.434 1.00 84.25 315 VAL A C 1
ATOM 2562 O O . VAL A 1 315 ? -7.991 -9.027 19.092 1.00 84.25 315 VAL A O 1
ATOM 2565 N N . GLY A 1 316 ? -6.216 -7.655 19.014 1.00 82.06 316 GLY A N 1
ATOM 2566 C CA . GLY A 1 316 ? -6.051 -7.601 20.466 1.00 82.06 316 GLY A CA 1
ATOM 2567 C C . GLY A 1 316 ? -7.314 -7.101 21.173 1.00 82.06 316 GLY A C 1
ATOM 2568 O O . GLY A 1 316 ? -7.753 -7.689 22.160 1.00 82.06 316 GLY A O 1
ATOM 2569 N N . TYR A 1 317 ? -7.973 -6.079 20.624 1.00 78.38 317 TYR A N 1
ATOM 2570 C CA . TYR A 1 317 ? -9.251 -5.596 21.139 1.00 78.38 317 TYR A CA 1
ATOM 2571 C C . TYR A 1 317 ? -10.368 -6.644 21.063 1.00 78.38 317 TYR A C 1
ATOM 2573 O O . TYR A 1 317 ? -11.100 -6.824 22.037 1.00 78.38 317 TYR A O 1
ATOM 2581 N N . MET A 1 318 ? -10.502 -7.349 19.936 1.00 80.50 318 MET A N 1
ATOM 2582 C CA . MET A 1 318 ? -11.485 -8.423 19.769 1.00 80.50 318 MET A CA 1
ATOM 2583 C C . MET A 1 318 ? -11.270 -9.523 20.805 1.00 80.50 318 MET A C 1
ATOM 2585 O O . MET A 1 318 ? -12.228 -9.947 21.446 1.00 80.50 318 MET A O 1
ATOM 2589 N N . LEU A 1 319 ? -10.022 -9.943 21.019 1.00 83.00 319 LEU A N 1
ATOM 2590 C CA . LEU A 1 319 ? -9.672 -10.958 22.013 1.00 83.00 319 LEU A CA 1
ATOM 2591 C C . LEU A 1 319 ? -10.030 -10.517 23.440 1.00 83.00 319 LEU A C 1
ATOM 2593 O O . LEU A 1 319 ? -10.556 -11.315 24.216 1.00 83.00 319 LEU A O 1
ATOM 2597 N N . VAL A 1 320 ? -9.812 -9.242 23.776 1.00 79.12 320 VAL A N 1
ATOM 2598 C CA . VAL A 1 320 ? -10.214 -8.674 25.074 1.00 79.12 320 VAL A CA 1
ATOM 2599 C C . VAL A 1 320 ? -11.736 -8.628 25.218 1.00 79.12 320 VAL A C 1
ATOM 2601 O O . VAL A 1 320 ? -12.262 -8.975 26.275 1.00 79.12 320 VAL A O 1
ATOM 2604 N N . GLN A 1 321 ? -12.459 -8.226 24.169 1.00 74.94 321 GLN A N 1
ATOM 2605 C CA . GLN A 1 321 ? -13.926 -8.198 24.186 1.00 74.94 321 GLN A CA 1
ATOM 2606 C C . GLN A 1 321 ? -14.531 -9.593 24.308 1.00 74.94 321 GLN A C 1
ATOM 2608 O O . GLN A 1 321 ? -15.498 -9.766 25.040 1.00 74.94 321 GLN A O 1
ATOM 2613 N N . MET A 1 322 ? -13.935 -10.591 23.653 1.00 76.88 322 MET A N 1
ATOM 2614 C CA . MET A 1 322 ? -14.370 -11.984 23.758 1.00 76.88 322 MET A CA 1
ATOM 2615 C C . MET A 1 322 ? -14.055 -12.624 25.118 1.00 76.88 322 MET A C 1
ATOM 2617 O O . MET A 1 322 ? -14.427 -13.771 25.347 1.00 76.88 322 MET A O 1
ATOM 2621 N N . GLY A 1 323 ? -13.370 -11.900 26.010 1.00 73.06 323 GLY A N 1
ATOM 2622 C CA . GLY A 1 323 ? -12.958 -12.381 27.325 1.00 73.06 323 GLY A CA 1
ATOM 2623 C C . GLY A 1 323 ? -11.696 -13.243 27.306 1.00 73.06 323 GLY A C 1
ATOM 2624 O O . GLY A 1 323 ? -11.186 -13.555 28.376 1.00 73.06 323 GLY A O 1
ATOM 2625 N N . LEU A 1 324 ? -11.149 -13.554 26.127 1.00 78.94 324 LEU A N 1
ATOM 2626 C CA . LEU A 1 324 ? -10.039 -14.493 25.946 1.00 78.94 324 LEU A CA 1
ATOM 2627 C C . LEU A 1 324 ? -8.720 -13.974 26.527 1.00 78.94 324 LEU A C 1
ATOM 2629 O O . LEU A 1 324 ? -7.935 -14.753 27.053 1.00 78.94 324 LEU A O 1
ATOM 2633 N N . VAL A 1 325 ? -8.472 -12.664 26.449 1.00 79.69 325 VAL A N 1
ATOM 2634 C CA . VAL A 1 325 ? -7.196 -12.057 26.866 1.00 79.69 325 VAL A CA 1
ATOM 2635 C C . VAL A 1 325 ? -7.429 -10.945 27.882 1.00 79.69 325 VAL A C 1
ATOM 2637 O O . VAL A 1 325 ? -8.394 -10.178 27.792 1.00 79.69 325 VAL A O 1
ATOM 2640 N N . ASN A 1 326 ? -6.539 -10.836 28.868 1.00 79.81 326 ASN A N 1
ATOM 2641 C CA . ASN A 1 326 ? -6.561 -9.732 29.823 1.00 79.81 326 ASN A CA 1
ATOM 2642 C C . ASN A 1 326 ? -6.242 -8.400 29.124 1.00 79.81 326 ASN A C 1
ATOM 2644 O O . ASN A 1 326 ? -5.256 -8.281 28.395 1.00 79.81 326 ASN A O 1
ATOM 2648 N N . ARG A 1 327 ? -7.050 -7.367 29.393 1.00 76.88 327 ARG A N 1
ATOM 2649 C CA . ARG A 1 327 ? -6.865 -6.017 28.845 1.00 76.88 327 ARG A CA 1
ATOM 2650 C C . ARG A 1 327 ? -5.453 -5.472 29.079 1.00 76.88 327 ARG A C 1
ATOM 2652 O O . ARG A 1 327 ? -4.864 -4.940 28.145 1.00 76.88 327 ARG A O 1
ATOM 2659 N N . ALA A 1 328 ? -4.910 -5.622 30.288 1.00 77.56 328 ALA A N 1
ATOM 2660 C CA . ALA A 1 328 ? -3.586 -5.097 30.622 1.00 77.56 328 ALA A CA 1
ATOM 2661 C C . ALA A 1 328 ? -2.474 -5.793 29.822 1.00 77.56 328 ALA A C 1
ATOM 2663 O O . ALA A 1 328 ? -1.516 -5.147 29.404 1.00 77.56 328 ALA A O 1
ATOM 2664 N N . MET A 1 329 ? -2.617 -7.098 29.571 1.00 77.44 329 MET A N 1
ATOM 2665 C CA . MET A 1 329 ? -1.670 -7.853 28.751 1.00 77.44 329 MET A CA 1
ATOM 2666 C C . MET A 1 329 ? -1.767 -7.442 27.280 1.00 77.44 329 MET A C 1
ATOM 2668 O O . MET A 1 329 ? -0.748 -7.154 26.656 1.00 77.44 329 MET A O 1
ATOM 2672 N N . ALA A 1 330 ? -2.987 -7.345 26.741 1.00 79.38 330 ALA A N 1
ATOM 2673 C CA . ALA A 1 330 ? -3.206 -6.905 25.367 1.00 79.38 330 ALA A CA 1
ATOM 2674 C C . ALA A 1 330 ? -2.623 -5.505 25.119 1.00 79.38 330 ALA A C 1
ATOM 2676 O O . ALA A 1 330 ? -1.889 -5.319 24.156 1.00 79.38 330 ALA A O 1
ATOM 2677 N N . GLU A 1 331 ? -2.879 -4.540 26.009 1.00 79.00 331 GLU A N 1
ATOM 2678 C CA . GLU A 1 331 ? -2.341 -3.178 25.888 1.00 79.00 331 GLU A CA 1
ATOM 2679 C C . GLU A 1 331 ? -0.797 -3.160 25.914 1.00 79.00 331 GLU A C 1
ATOM 2681 O O . GLU A 1 331 ? -0.192 -2.464 25.100 1.00 79.00 331 GLU A O 1
ATOM 2686 N N . ARG A 1 332 ? -0.145 -3.966 26.770 1.00 78.88 332 ARG A N 1
ATOM 2687 C CA . ARG A 1 332 ? 1.330 -4.077 26.828 1.00 78.88 332 ARG A CA 1
ATOM 2688 C C . ARG A 1 332 ? 1.931 -4.681 25.557 1.00 78.88 332 ARG A C 1
ATOM 2690 O O . ARG A 1 332 ? 2.897 -4.138 25.026 1.00 78.88 332 ARG A O 1
ATOM 2697 N N . VAL A 1 333 ? 1.366 -5.788 25.070 1.00 80.25 333 VAL A N 1
ATOM 2698 C CA . VAL A 1 333 ? 1.855 -6.477 23.863 1.00 80.25 333 VAL A CA 1
ATOM 2699 C C . VAL A 1 333 ? 1.647 -5.611 22.624 1.00 80.25 333 VAL A C 1
ATOM 2701 O O . VAL A 1 333 ? 2.565 -5.476 21.820 1.00 80.25 333 VAL A O 1
ATOM 2704 N N . ILE A 1 334 ? 0.477 -4.973 22.500 1.00 82.12 334 ILE A N 1
ATOM 2705 C CA . ILE A 1 334 ? 0.204 -4.013 21.425 1.00 82.12 334 ILE A CA 1
ATOM 2706 C C . ILE A 1 334 ? 1.229 -2.880 21.478 1.00 82.12 334 ILE A C 1
ATOM 2708 O O . ILE A 1 334 ? 1.812 -2.551 20.453 1.00 82.12 334 ILE A O 1
ATOM 2712 N N . PHE A 1 335 ? 1.496 -2.306 22.654 1.00 80.75 335 PHE A N 1
ATOM 2713 C CA . PHE A 1 335 ? 2.465 -1.219 22.782 1.00 80.75 335 PHE A CA 1
ATOM 2714 C C . PHE A 1 335 ? 3.872 -1.632 22.326 1.00 80.75 335 PHE A C 1
ATOM 2716 O O . PHE A 1 335 ? 4.490 -0.912 21.542 1.00 80.75 335 PHE A O 1
ATOM 2723 N N . LEU A 1 336 ? 4.359 -2.800 22.764 1.00 82.38 336 LEU A N 1
ATOM 2724 C CA . LEU A 1 336 ? 5.650 -3.336 22.326 1.00 82.38 336 LEU A CA 1
ATOM 2725 C C . LEU A 1 336 ? 5.691 -3.520 20.804 1.00 82.38 336 LEU A C 1
ATOM 2727 O O . LEU A 1 336 ? 6.629 -3.058 20.159 1.00 82.38 336 LEU A O 1
ATOM 2731 N N . ALA A 1 337 ? 4.657 -4.147 20.238 1.00 83.12 337 ALA A N 1
ATOM 2732 C CA . ALA A 1 337 ? 4.554 -4.382 18.804 1.00 83.12 337 ALA A CA 1
ATOM 2733 C C . ALA A 1 337 ? 4.577 -3.062 18.018 1.00 83.12 337 ALA A C 1
ATOM 2735 O O . ALA A 1 337 ? 5.385 -2.909 17.108 1.00 83.12 337 ALA A O 1
ATOM 2736 N N . VAL A 1 338 ? 3.766 -2.074 18.413 1.00 81.94 338 VAL A N 1
ATOM 2737 C CA . VAL A 1 338 ? 3.715 -0.758 17.755 1.00 81.94 338 VAL A CA 1
ATOM 2738 C C . VAL A 1 338 ? 5.070 -0.056 17.794 1.00 81.94 338 VAL A C 1
ATOM 2740 O O . VAL A 1 338 ? 5.500 0.477 16.775 1.00 81.94 338 VAL A O 1
ATOM 2743 N N . MET A 1 339 ? 5.765 -0.070 18.934 1.00 82.62 339 MET A N 1
ATOM 2744 C CA . MET A 1 339 ? 7.090 0.549 19.039 1.00 82.62 339 MET A CA 1
ATOM 2745 C C . MET A 1 339 ? 8.113 -0.139 18.137 1.00 82.62 339 MET A C 1
ATOM 2747 O O . MET A 1 339 ? 8.873 0.541 17.450 1.00 82.62 339 MET A O 1
ATOM 2751 N N . MET A 1 340 ? 8.108 -1.472 18.101 1.00 83.75 340 MET A N 1
ATOM 2752 C CA . MET A 1 340 ? 8.993 -2.231 17.221 1.00 83.75 340 MET A CA 1
ATOM 2753 C C . MET A 1 340 ? 8.712 -1.924 15.751 1.00 83.75 340 MET A C 1
ATOM 2755 O O . MET A 1 340 ? 9.642 -1.551 15.042 1.00 83.75 340 MET A O 1
ATOM 2759 N N . PHE A 1 341 ? 7.447 -1.991 15.326 1.00 83.06 341 PHE A N 1
ATOM 2760 C CA . PHE A 1 341 ? 7.051 -1.702 13.948 1.00 83.06 341 PHE A CA 1
ATOM 2761 C C . PHE A 1 341 ? 7.429 -0.284 13.524 1.00 83.06 341 PHE A C 1
ATOM 2763 O O . PHE A 1 341 ? 7.976 -0.097 12.444 1.00 83.06 341 PHE A O 1
ATOM 2770 N N . LEU A 1 342 ? 7.210 0.723 14.375 1.00 81.12 342 LEU A N 1
ATOM 2771 C CA . LEU A 1 342 ? 7.587 2.102 14.054 1.00 81.12 342 LEU A CA 1
ATOM 2772 C C . LEU A 1 342 ? 9.097 2.259 13.841 1.00 81.12 342 LEU A C 1
ATOM 2774 O O . LEU A 1 342 ? 9.505 2.980 12.934 1.00 81.12 342 LEU A O 1
ATOM 2778 N N . VAL A 1 343 ? 9.925 1.586 14.646 1.00 83.62 343 VAL A N 1
ATOM 2779 C CA . VAL A 1 343 ? 11.387 1.637 14.495 1.00 83.62 343 VAL A CA 1
ATOM 2780 C C . VAL A 1 343 ? 11.834 0.885 13.244 1.00 83.62 343 VAL A C 1
ATOM 2782 O O . VAL A 1 343 ? 12.627 1.411 12.462 1.00 83.62 343 VAL A O 1
ATOM 2785 N N . THR A 1 344 ? 11.338 -0.336 13.041 1.00 85.12 344 THR A N 1
ATOM 2786 C CA . THR A 1 344 ? 11.807 -1.196 11.952 1.00 85.12 344 THR A CA 1
ATOM 2787 C C . THR A 1 344 ? 11.286 -0.743 10.602 1.00 85.12 344 THR A C 1
ATOM 2789 O O . THR A 1 344 ? 12.071 -0.685 9.666 1.00 85.12 344 THR A O 1
ATOM 2792 N N . ALA A 1 345 ? 10.012 -0.376 10.483 1.00 81.62 345 ALA A N 1
ATOM 2793 C CA . ALA A 1 345 ? 9.403 -0.064 9.194 1.00 81.62 345 ALA A CA 1
ATOM 2794 C C . ALA A 1 345 ? 9.734 1.362 8.706 1.00 81.62 345 ALA A C 1
ATOM 2796 O O . ALA A 1 345 ? 9.948 1.571 7.514 1.00 81.62 345 ALA A O 1
ATOM 2797 N N . LEU A 1 346 ? 9.916 2.343 9.606 1.00 82.94 346 LEU A N 1
ATOM 2798 C CA . LEU A 1 346 ? 10.359 3.690 9.202 1.00 82.94 346 LEU A CA 1
ATOM 2799 C C . LEU A 1 346 ? 11.763 3.680 8.579 1.00 82.94 346 LEU A C 1
ATOM 2801 O O . LEU A 1 346 ? 12.034 4.433 7.647 1.00 82.94 346 LEU A O 1
ATOM 2805 N N . ILE A 1 347 ? 12.660 2.836 9.093 1.00 86.44 347 ILE A N 1
ATOM 2806 C CA . ILE A 1 347 ? 14.006 2.653 8.531 1.00 86.44 347 ILE A CA 1
ATOM 2807 C C . ILE A 1 347 ? 13.958 1.665 7.355 1.00 86.44 347 ILE A C 1
ATOM 2809 O O . ILE A 1 347 ? 14.627 1.865 6.335 1.00 86.44 347 ILE A O 1
ATOM 2813 N N . GLY A 1 348 ? 13.137 0.623 7.502 1.00 88.25 348 GLY A N 1
ATOM 2814 C CA . GLY A 1 348 ? 12.985 -0.520 6.608 1.00 88.25 348 GLY A CA 1
ATOM 2815 C C . GLY A 1 348 ? 12.585 -0.148 5.192 1.00 88.25 348 GLY A C 1
ATOM 2816 O O . GLY A 1 348 ? 13.082 -0.781 4.266 1.00 88.25 348 GLY A O 1
ATOM 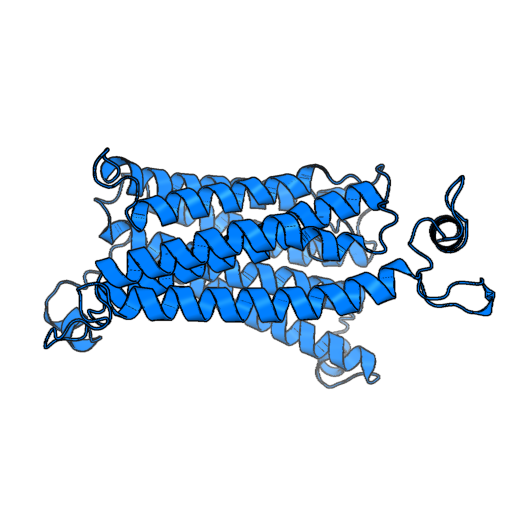2817 N N . ILE A 1 349 ? 11.842 0.948 5.002 1.00 90.94 349 ILE A N 1
ATOM 2818 C CA . ILE A 1 349 ? 11.499 1.473 3.672 1.00 90.94 349 ILE A CA 1
ATOM 2819 C C . ILE A 1 349 ? 12.706 1.583 2.735 1.00 90.94 349 ILE A C 1
ATOM 2821 O O . ILE A 1 349 ? 12.578 1.397 1.524 1.00 90.94 349 ILE A O 1
ATOM 2825 N N . SER A 1 350 ? 13.892 1.825 3.300 1.00 90.88 350 SER A N 1
ATOM 2826 C CA . SER A 1 350 ? 15.144 1.969 2.565 1.00 90.88 350 SER A CA 1
ATOM 2827 C C . SER A 1 350 ? 15.524 0.740 1.738 1.00 90.88 350 SER A C 1
ATOM 2829 O O . SER A 1 350 ? 16.276 0.896 0.776 1.00 90.88 350 SER A O 1
ATOM 2831 N N . HIS A 1 351 ? 14.993 -0.453 2.046 1.00 92.75 351 HIS A N 1
ATOM 2832 C CA . HIS A 1 351 ? 15.237 -1.644 1.226 1.00 92.75 351 HIS A CA 1
ATOM 2833 C C . HIS A 1 351 ? 14.665 -1.526 -0.189 1.00 92.75 351 HIS A C 1
ATOM 2835 O O . HIS A 1 351 ? 15.190 -2.120 -1.125 1.00 92.75 351 HIS A O 1
ATOM 2841 N N . ASN A 1 352 ? 13.638 -0.695 -0.375 1.00 92.88 352 ASN A N 1
ATOM 2842 C CA . ASN A 1 352 ? 13.066 -0.431 -1.690 1.00 92.88 352 ASN A CA 1
ATOM 2843 C C . ASN A 1 352 ? 13.932 0.520 -2.520 1.00 92.88 352 ASN A C 1
ATOM 2845 O O . ASN A 1 352 ? 13.693 0.705 -3.710 1.00 92.88 352 ASN A O 1
ATOM 2849 N N . PHE A 1 353 ? 14.940 1.140 -1.900 1.00 93.25 353 PHE A N 1
ATOM 2850 C CA . PHE A 1 353 ? 15.761 2.159 -2.537 1.00 93.25 353 PHE A CA 1
ATOM 2851 C C . PHE A 1 353 ? 17.124 1.661 -3.005 1.00 93.25 353 PHE A C 1
ATOM 2853 O O . PHE A 1 353 ? 17.872 2.444 -3.590 1.00 93.25 353 PHE A O 1
ATOM 2860 N N . TYR A 1 354 ? 17.454 0.387 -2.772 1.00 93.00 354 TYR A N 1
ATOM 2861 C CA . TYR A 1 354 ? 18.781 -0.162 -3.061 1.00 93.00 354 TYR A CA 1
ATOM 2862 C C . TYR A 1 354 ? 19.243 0.105 -4.499 1.00 93.00 354 TYR A C 1
ATOM 2864 O O . TYR A 1 354 ? 20.408 0.439 -4.719 1.00 93.00 354 TYR A O 1
ATOM 2872 N N . TRP A 1 355 ? 18.323 0.027 -5.465 1.00 93.44 355 TRP A N 1
ATOM 2873 C CA . TRP A 1 355 ? 18.664 0.048 -6.892 1.00 93.44 355 TRP A CA 1
ATOM 2874 C C . TRP A 1 355 ? 17.950 1.135 -7.705 1.00 93.44 355 TRP A C 1
ATOM 2876 O O . TRP A 1 355 ? 18.077 1.176 -8.923 1.00 93.44 355 TRP A O 1
ATOM 2886 N N . ILE A 1 356 ? 17.243 2.067 -7.058 1.00 90.81 356 ILE A N 1
ATOM 2887 C CA . ILE A 1 356 ? 16.419 3.087 -7.745 1.00 90.81 356 ILE A CA 1
ATOM 2888 C C . ILE A 1 356 ? 17.197 4.357 -8.125 1.00 90.81 356 ILE A C 1
ATOM 2890 O O . ILE A 1 356 ? 16.605 5.400 -8.384 1.00 90.81 356 ILE A O 1
ATOM 2894 N N . ALA A 1 357 ? 18.528 4.290 -8.110 1.00 88.50 357 ALA A N 1
ATOM 2895 C CA . ALA A 1 357 ? 19.446 5.422 -8.254 1.00 88.50 357 ALA A CA 1
ATOM 2896 C C . ALA A 1 357 ? 19.515 6.405 -7.064 1.00 88.50 357 ALA A C 1
ATOM 2898 O O . ALA A 1 357 ? 20.069 7.506 -7.187 1.00 88.50 357 ALA A O 1
ATOM 2899 N N . LYS A 1 358 ? 19.045 5.998 -5.880 1.00 87.31 358 LYS A N 1
ATOM 2900 C CA . LYS A 1 358 ? 19.327 6.707 -4.622 1.00 87.31 358 LYS A CA 1
ATOM 2901 C C . LYS A 1 358 ? 20.775 6.418 -4.170 1.00 87.31 358 LYS A C 1
ATOM 2903 O O . LYS A 1 358 ? 21.205 5.282 -4.356 1.00 87.31 358 LYS A O 1
ATOM 2908 N N . PRO A 1 359 ? 21.528 7.409 -3.647 1.00 81.69 359 PRO A N 1
ATOM 2909 C CA . PRO A 1 359 ? 22.841 7.173 -3.046 1.00 81.69 359 PRO A CA 1
ATOM 2910 C C . PRO A 1 359 ? 22.771 6.299 -1.794 1.00 81.69 359 PRO A C 1
ATOM 2912 O O . PRO A 1 359 ? 21.735 6.362 -1.072 1.00 81.69 359 PRO A O 1
#

Radius of gyration: 24.2 Å; chains: 1; bounding box: 65×37×66 Å

Secondary structure (DSSP, 8-state):
-HHHHHHHHSBPTT-SSBTTSSPSPBTTTTB---HHHHHHHHHHHHHHHHHHHHHHHHHHHHTTSSS-SS---S----HHHHHHTS-----HHHHTTHHHHHHHHHHHHHHHHHHHHHHHHHHT--HHHHHHHHTT----HHHHHHHHHHHHHHHHHHHHHHHHHHHHHHHSPPPTTHHHHHHHHHHHHHHHHHHHHHHHHHHHTT-S-HHHHHHHSB---TT--B-HHHHHHHHHHHHHHHHHHHHHHTTT--TTTTTSHHHHHHHHHHHHHHHHGGGGS--TTS-HHHHHHHHHHHHIIIIIIIHHHHHHHHHHHHHHHTTSS-HHHHHHHHHHHHHHHHHHHHHHGGGGGTTTT--